Protein AF-D8Q1A0-F1 (afdb_monomer_lite)

Structure (mmCIF, N/CA/C/O backbone):
data_AF-D8Q1A0-F1
#
_entry.id   AF-D8Q1A0-F1
#
loop_
_atom_site.group_PDB
_atom_site.id
_atom_site.type_symbol
_atom_site.label_atom_id
_atom_site.label_alt_id
_atom_site.label_comp_id
_atom_site.label_asym_id
_atom_site.label_entity_id
_atom_site.label_seq_id
_atom_site.pdbx_PDB_ins_code
_atom_site.Cartn_x
_atom_site.Cartn_y
_atom_site.Cartn_z
_atom_site.occupancy
_atom_site.B_iso_or_equiv
_atom_site.auth_seq_id
_atom_site.auth_comp_id
_atom_site.auth_asym_id
_atom_site.auth_atom_id
_atom_site.pdbx_PDB_model_num
ATOM 1 N N . MET A 1 1 ? -20.931 46.548 3.761 1.00 41.69 1 MET A N 1
ATOM 2 C CA . MET A 1 1 ? -22.238 45.862 3.679 1.00 41.69 1 MET A CA 1
ATOM 3 C C . MET A 1 1 ? -22.261 44.877 4.841 1.00 41.69 1 MET A C 1
ATOM 5 O O . MET A 1 1 ? -21.491 43.934 4.800 1.00 41.69 1 MET A O 1
ATOM 9 N N . ALA A 1 2 ? -22.708 45.318 6.025 1.00 38.38 2 ALA A N 1
ATOM 10 C CA . ALA A 1 2 ? -24.102 45.229 6.511 1.00 38.38 2 ALA A CA 1
ATOM 11 C C . ALA A 1 2 ? -24.471 43.752 6.784 1.00 38.38 2 ALA A C 1
ATOM 13 O O . ALA A 1 2 ? -24.335 42.950 5.873 1.00 38.38 2 ALA A O 1
ATOM 14 N N . SER A 1 3 ? -24.884 43.272 7.960 1.00 39.41 3 SER A N 1
ATOM 15 C CA . SER A 1 3 ? -25.372 43.860 9.218 1.00 39.41 3 SER A CA 1
ATOM 16 C C . SER A 1 3 ? -25.233 42.776 10.309 1.00 39.41 3 SER A C 1
ATOM 18 O O . SER A 1 3 ? -25.472 41.607 10.034 1.00 39.41 3 SER A O 1
ATOM 20 N N . THR A 1 4 ? -24.662 43.059 11.482 1.00 42.53 4 THR A N 1
ATOM 21 C CA . THR A 1 4 ? -25.361 43.205 12.781 1.00 42.53 4 THR A CA 1
ATOM 22 C C . THR A 1 4 ? -26.692 42.458 12.938 1.00 42.53 4 THR A C 1
ATOM 24 O O . THR A 1 4 ? -27.674 42.832 12.303 1.00 42.53 4 THR A O 1
ATOM 27 N N . PHE A 1 5 ? -26.762 41.551 13.918 1.00 45.91 5 PHE A N 1
ATOM 28 C CA . PHE A 1 5 ? -27.937 41.425 14.781 1.00 45.91 5 PHE A CA 1
ATOM 29 C C . PHE A 1 5 ? -27.502 41.315 16.244 1.00 45.91 5 PHE A C 1
ATOM 31 O O . PHE A 1 5 ? -26.666 40.501 16.622 1.00 45.91 5 PHE A O 1
ATOM 38 N N . SER A 1 6 ? -28.068 42.229 17.018 1.00 42.81 6 SER A N 1
ATOM 39 C CA . SER A 1 6 ? -27.991 42.426 18.456 1.00 42.81 6 SER A CA 1
ATOM 40 C C . SER A 1 6 ? -29.434 42.378 18.960 1.00 42.81 6 SER A C 1
ATOM 42 O O . SER A 1 6 ? -30.320 42.803 18.215 1.00 42.81 6 SER A O 1
ATOM 44 N N . ALA A 1 7 ? -29.633 41.875 20.180 1.00 39.25 7 ALA A N 1
ATOM 45 C CA . ALA A 1 7 ? -30.788 42.006 21.088 1.00 39.25 7 ALA A CA 1
ATOM 46 C C . ALA A 1 7 ? -31.017 40.654 21.787 1.00 39.25 7 ALA A C 1
ATOM 48 O O . ALA A 1 7 ? -30.921 39.610 21.160 1.00 39.25 7 ALA A O 1
ATOM 49 N N . GLY A 1 8 ? -31.335 40.572 23.071 1.00 36.53 8 GLY A N 1
ATOM 50 C CA . GLY A 1 8 ? -31.689 41.605 24.028 1.00 36.53 8 GLY A CA 1
ATOM 51 C C . GLY A 1 8 ? -32.178 40.913 25.301 1.00 36.53 8 GLY A C 1
ATOM 52 O O . GLY A 1 8 ? -32.778 39.843 25.249 1.00 36.53 8 GLY A O 1
ATOM 53 N N . LEU A 1 9 ? -31.850 41.526 26.433 1.00 47.12 9 LEU A N 1
ATOM 54 C CA . LEU A 1 9 ? -32.297 41.202 27.786 1.00 47.12 9 LEU A CA 1
ATOM 55 C C . LEU A 1 9 ? -33.825 41.214 27.917 1.00 47.12 9 LEU A C 1
ATOM 57 O O . LEU A 1 9 ? -34.451 42.095 27.336 1.00 47.12 9 LEU A O 1
ATOM 61 N N . SER A 1 10 ? -34.373 40.389 28.820 1.00 38.53 10 SER A N 1
ATOM 62 C CA . SER A 1 10 ? -35.399 40.840 29.784 1.00 38.53 10 SER A CA 1
ATOM 63 C C . SER A 1 10 ? -35.846 39.726 30.741 1.00 38.53 10 SER A C 1
ATOM 65 O O . SER A 1 10 ? -36.480 38.761 30.320 1.00 38.53 10 SER A O 1
ATOM 67 N N . SER A 1 11 ? -35.594 39.923 32.037 1.00 47.72 11 SER A N 1
ATOM 68 C CA . SER A 1 11 ? -36.444 39.408 33.122 1.00 47.72 11 SER A CA 1
ATOM 69 C C . SER A 1 11 ? -37.762 40.192 33.180 1.00 47.72 11 SER A C 1
ATOM 71 O O . SER A 1 11 ? -37.786 41.371 32.820 1.00 47.72 11 SER A O 1
ATOM 73 N N . PRO A 1 12 ? -38.838 39.579 33.695 1.00 53.84 12 PRO A N 1
ATOM 74 C CA . PRO A 1 12 ? -39.622 40.206 34.774 1.00 53.84 12 PRO A CA 1
ATOM 75 C C . PRO A 1 12 ? -40.061 39.164 35.838 1.00 53.84 12 PRO A C 1
ATOM 77 O O . PRO A 1 12 ? -40.383 38.031 35.513 1.00 53.84 12 PRO A O 1
ATOM 80 N N . ALA A 1 13 ? -39.848 39.414 37.134 1.00 36.12 13 ALA A N 1
ATOM 81 C CA . ALA A 1 13 ? -40.772 40.046 38.096 1.00 36.12 13 ALA A CA 1
ATOM 82 C C . ALA A 1 13 ? -41.892 39.120 38.647 1.00 36.12 13 ALA A C 1
ATOM 84 O O . ALA A 1 13 ? -42.831 38.771 37.940 1.00 36.12 13 ALA A O 1
ATOM 85 N N . SER A 1 14 ? -41.802 38.790 39.946 1.00 43.78 14 SER A N 1
ATOM 86 C CA . SER A 1 14 ? -42.881 38.268 40.822 1.00 43.78 14 SER A CA 1
ATOM 87 C C . SER A 1 14 ? -44.027 39.289 40.978 1.00 43.78 14 SER A C 1
ATOM 89 O O . SER A 1 14 ? -43.742 40.482 40.815 1.00 43.78 14 SER A O 1
ATOM 91 N N . PRO A 1 15 ? -45.294 38.915 41.308 1.00 52.44 15 PRO A N 1
ATOM 92 C CA . PRO A 1 15 ? -45.770 38.678 42.708 1.00 52.44 15 PRO A CA 1
ATOM 93 C C . PRO A 1 15 ? -47.040 37.744 42.794 1.00 52.44 15 PRO A C 1
ATOM 95 O O . PRO A 1 15 ? -47.330 37.084 41.801 1.00 52.44 15 PRO A O 1
ATOM 98 N N . PRO A 1 16 ? -47.937 37.777 43.821 1.00 53.91 16 PRO A N 1
ATOM 99 C CA . PRO A 1 16 ? -47.880 37.462 45.273 1.00 53.91 16 PRO A CA 1
ATOM 100 C C . PRO A 1 16 ? -48.861 36.290 45.689 1.00 53.91 16 PRO A C 1
ATOM 102 O O . PRO A 1 16 ? -49.451 35.672 44.804 1.00 53.91 16 PRO A O 1
ATOM 105 N N . PRO A 1 17 ? -49.064 35.938 46.993 1.00 62.84 17 PRO A N 1
ATOM 106 C CA . PRO A 1 17 ? -49.787 34.728 47.444 1.00 62.84 17 PRO A CA 1
ATOM 107 C C . PRO A 1 17 ? -51.287 34.963 47.747 1.00 62.84 17 PRO A C 1
ATOM 109 O O . PRO A 1 17 ? -51.710 36.102 47.948 1.00 62.84 17 PRO A O 1
ATOM 112 N N . PRO A 1 18 ? -52.114 33.900 47.794 1.00 47.25 18 PRO A N 1
ATOM 113 C CA . PRO A 1 18 ? -52.812 33.505 49.038 1.00 47.25 18 PRO A CA 1
ATOM 114 C C . PRO A 1 18 ? -52.936 31.959 49.118 1.00 47.25 18 PRO A C 1
ATOM 116 O O . PRO A 1 18 ? -52.647 31.266 48.157 1.00 47.25 18 PRO A O 1
ATOM 119 N N . GLY A 1 19 ? -53.333 31.266 50.177 1.00 32.38 19 GLY A N 1
ATOM 120 C CA . GLY A 1 19 ? -54.065 31.563 51.396 1.00 32.38 19 GLY A CA 1
ATOM 121 C C . GLY A 1 19 ? -54.531 30.207 51.954 1.00 32.38 19 GLY A C 1
ATOM 122 O O . GLY A 1 19 ? -54.695 29.237 51.219 1.00 32.38 19 GLY A O 1
ATOM 123 N N . HIS A 1 20 ? -54.676 30.134 53.270 1.00 40.88 20 HIS A N 1
ATOM 124 C CA . HIS A 1 20 ? -55.097 28.965 54.041 1.00 40.88 20 HIS A CA 1
ATOM 125 C C . HIS A 1 20 ? -56.383 28.291 53.527 1.00 40.88 20 HIS A C 1
ATOM 127 O O . HIS A 1 20 ? -57.298 28.984 53.095 1.00 40.88 20 HIS A O 1
ATOM 133 N N . THR A 1 21 ? -56.512 26.968 53.705 1.00 41.47 21 THR A N 1
ATOM 134 C CA . THR A 1 21 ? -57.700 26.314 54.313 1.00 41.47 21 THR A CA 1
ATOM 135 C C . THR A 1 21 ? -57.495 24.793 54.503 1.00 41.47 21 THR A C 1
ATOM 137 O O . THR A 1 21 ? -56.962 24.137 53.611 1.00 41.47 21 THR A O 1
ATOM 140 N N . PRO A 1 22 ? -57.898 24.217 55.655 1.00 55.41 22 PRO A N 1
ATOM 141 C CA . PRO A 1 22 ? -58.012 22.771 55.907 1.00 55.41 22 PRO A CA 1
ATOM 142 C C . PRO A 1 22 ? -59.492 22.295 55.786 1.00 55.41 22 PRO A C 1
ATOM 144 O O . PRO A 1 22 ? -60.326 23.065 55.315 1.00 55.41 22 PRO A O 1
ATOM 147 N N . PRO A 1 23 ? -59.865 21.151 56.403 1.00 61.56 23 PRO A N 1
ATOM 148 C CA . PRO A 1 23 ? -60.120 19.780 55.903 1.00 61.56 23 PRO A CA 1
ATOM 149 C C . PRO A 1 23 ? -61.623 19.592 55.475 1.00 61.56 23 PRO A C 1
ATOM 151 O O . PRO A 1 23 ? -62.242 20.631 55.259 1.00 61.56 23 PRO A O 1
ATOM 154 N N . PRO A 1 24 ? -62.279 18.400 55.293 1.00 48.84 24 PRO A N 1
ATOM 155 C CA . PRO A 1 24 ? -62.465 17.286 56.261 1.00 48.84 24 PRO A CA 1
ATOM 156 C C . PRO A 1 24 ? -62.420 15.859 55.629 1.00 48.84 24 PRO A C 1
ATOM 158 O O . PRO A 1 24 ? -62.618 15.658 54.439 1.00 48.84 24 PRO A O 1
ATOM 161 N N . THR A 1 25 ? -61.993 14.809 56.334 1.00 38.19 25 THR A N 1
ATOM 162 C CA . THR A 1 25 ? -62.834 13.900 57.149 1.00 38.19 25 THR A CA 1
ATOM 163 C C . THR A 1 25 ? -64.122 13.415 56.466 1.00 38.19 25 THR A C 1
ATOM 165 O O . THR A 1 25 ? -65.131 14.112 56.498 1.00 38.19 25 THR A O 1
ATOM 168 N N . SER A 1 26 ? -64.145 12.167 55.980 1.00 40.97 26 SER A N 1
ATOM 169 C CA . SER A 1 26 ? -64.981 11.097 56.565 1.00 40.97 26 SER A CA 1
ATOM 170 C C . SER A 1 26 ? -65.039 9.815 55.714 1.00 40.97 26 SER A C 1
ATOM 172 O O . SER A 1 26 ? -64.713 9.839 54.530 1.00 40.97 26 SER A O 1
ATOM 174 N N . PRO A 1 27 ? -65.395 8.676 56.339 1.00 51.28 27 PRO A N 1
ATOM 175 C CA . PRO A 1 27 ? -64.970 7.339 55.950 1.00 51.28 27 PRO A CA 1
ATOM 176 C C . PRO A 1 27 ? -66.073 6.561 55.231 1.00 51.28 27 PRO A C 1
ATOM 178 O O . PRO A 1 27 ? -67.253 6.767 55.499 1.00 51.28 27 PRO A O 1
ATOM 181 N N . LEU A 1 28 ? -65.702 5.562 54.430 1.00 41.06 28 LEU A N 1
ATOM 182 C CA . LEU A 1 28 ? -66.617 4.471 54.100 1.00 41.06 28 LEU A CA 1
ATOM 183 C C . LEU A 1 28 ? -65.936 3.114 54.269 1.00 41.06 28 LEU A C 1
ATOM 185 O O . LEU A 1 28 ? -65.130 2.644 53.475 1.00 41.06 28 LEU A O 1
ATOM 189 N N . ARG A 1 29 ? -66.325 2.524 55.393 1.00 36.09 29 ARG A N 1
ATOM 190 C CA . ARG A 1 29 ? -66.245 1.132 55.802 1.00 36.09 29 ARG A CA 1
ATOM 191 C C . ARG A 1 29 ? -66.903 0.244 54.740 1.00 36.09 29 ARG A C 1
ATOM 193 O O . ARG A 1 29 ? -68.110 0.334 54.541 1.00 36.09 29 ARG A O 1
ATOM 200 N N . ALA A 1 30 ?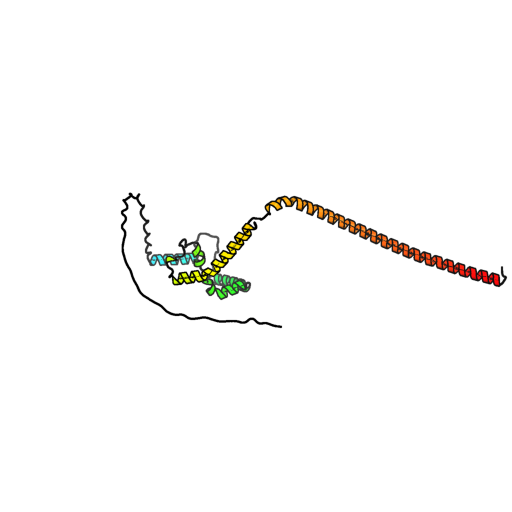 -66.132 -0.652 54.135 1.00 39.00 30 ALA A N 1
ATOM 201 C CA . ALA A 1 30 ? -66.649 -1.824 53.439 1.00 39.00 30 ALA A CA 1
ATOM 202 C C . ALA A 1 30 ? -66.067 -3.074 54.106 1.00 39.00 30 ALA A C 1
ATOM 204 O O . ALA A 1 30 ? -64.858 -3.280 54.174 1.00 39.00 30 ALA A O 1
ATOM 205 N N . THR A 1 31 ? -66.970 -3.859 54.675 1.00 39.78 31 THR A N 1
ATOM 206 C CA . THR A 1 31 ? -66.774 -5.187 55.253 1.00 39.78 31 THR A CA 1
ATOM 207 C C . THR A 1 31 ? -66.119 -6.140 54.257 1.00 39.78 31 THR A C 1
ATOM 209 O O . THR A 1 31 ? -66.727 -6.457 53.237 1.00 39.78 31 THR A O 1
ATOM 212 N N . TYR A 1 32 ? -64.934 -6.652 54.595 1.00 39.97 32 TYR A N 1
ATOM 213 C CA . TYR A 1 32 ? -64.346 -7.830 53.960 1.00 39.97 32 TYR A CA 1
ATOM 214 C C . TYR A 1 32 ? -64.241 -8.973 54.972 1.00 39.97 32 TYR A C 1
ATOM 216 O O . TYR A 1 32 ? -63.770 -8.799 56.096 1.00 39.97 32 TYR A O 1
ATOM 224 N N . GLN A 1 33 ? -64.753 -10.129 54.552 1.00 44.84 33 GLN A N 1
ATOM 225 C CA . GLN A 1 33 ? -64.677 -11.416 55.236 1.00 44.84 33 GLN A CA 1
ATOM 226 C C . GLN A 1 33 ? -63.217 -11.854 55.454 1.00 44.84 33 GLN A C 1
ATOM 228 O O . GLN A 1 33 ? -62.375 -11.609 54.590 1.00 44.84 33 GLN A O 1
ATOM 233 N N . PRO A 1 34 ? -62.912 -12.555 56.559 1.00 42.50 34 PRO A N 1
ATOM 234 C CA . PRO A 1 34 ? -61.573 -13.061 56.823 1.00 42.50 34 PRO A CA 1
ATOM 235 C C . PRO A 1 34 ? -61.305 -14.341 56.015 1.00 42.50 34 PRO A C 1
ATOM 237 O O . PRO A 1 34 ? -61.964 -15.361 56.218 1.00 42.50 34 PRO A O 1
ATOM 240 N N . GLN A 1 35 ? -60.315 -14.299 55.120 1.00 43.19 35 GLN A N 1
ATOM 241 C CA . GLN A 1 35 ? -59.652 -15.500 54.604 1.00 43.19 35 GLN A CA 1
ATOM 242 C C . GLN A 1 35 ? -58.460 -15.873 55.510 1.00 43.19 35 GLN A C 1
ATOM 244 O O . GLN A 1 35 ? -57.723 -14.982 55.935 1.00 43.19 35 GLN A O 1
ATOM 249 N N . PRO A 1 36 ? -58.242 -17.166 55.810 1.00 47.03 36 PRO A N 1
ATOM 250 C CA . PRO A 1 36 ? -57.124 -17.623 56.633 1.00 47.03 36 PRO A CA 1
ATOM 251 C C . PRO A 1 36 ? -55.787 -17.544 55.874 1.00 47.03 36 PRO A C 1
ATOM 253 O O . PRO A 1 36 ? -55.633 -18.123 54.800 1.00 47.03 36 PRO A O 1
ATOM 256 N N . GLN A 1 37 ? -54.816 -16.832 56.455 1.00 47.28 37 GLN A N 1
ATOM 257 C CA . GLN A 1 37 ? -53.43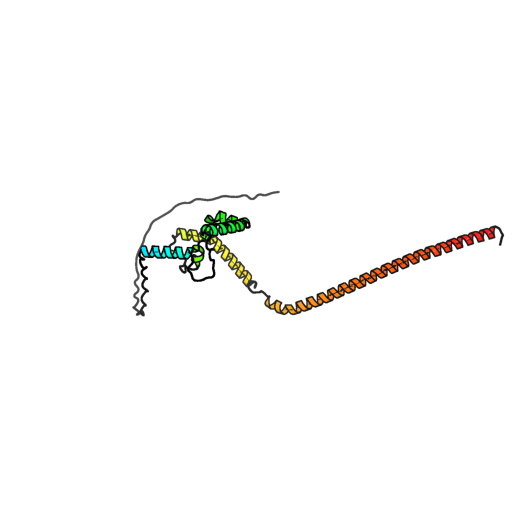4 -16.739 55.973 1.00 47.28 37 GLN A CA 1
ATOM 258 C C . GLN A 1 37 ? -52.632 -18.013 56.318 1.00 47.28 37 GLN A C 1
ATOM 260 O O . GLN A 1 37 ? -52.721 -18.491 57.452 1.00 47.28 37 GLN A O 1
ATOM 265 N N . PRO A 1 38 ? -51.810 -18.549 55.396 1.00 59.16 38 PRO A N 1
ATOM 266 C CA . PRO A 1 38 ? -50.779 -19.532 55.725 1.00 59.16 38 PRO A CA 1
ATOM 267 C C . PRO A 1 38 ? -49.594 -18.882 56.486 1.00 59.16 38 PRO A C 1
ATOM 269 O O . PRO A 1 38 ? -49.337 -17.688 56.319 1.00 59.16 38 PRO A O 1
ATOM 272 N N . PRO A 1 39 ? -48.877 -19.643 57.337 1.00 55.06 39 PRO A N 1
ATOM 273 C CA . PRO A 1 39 ? -47.936 -19.116 58.333 1.00 55.06 39 PRO A CA 1
ATOM 274 C C . PRO A 1 39 ? -46.645 -18.519 57.741 1.00 55.06 39 PRO A C 1
ATOM 276 O O . PRO A 1 39 ? -45.998 -19.126 56.889 1.00 55.06 39 PRO A O 1
ATOM 279 N N . GLN A 1 40 ? -46.247 -17.346 58.253 1.00 54.81 40 GLN A N 1
ATOM 280 C CA . GLN A 1 40 ? -44.950 -16.699 58.003 1.00 54.81 40 GLN A CA 1
ATOM 281 C C . GLN A 1 40 ? -43.802 -17.405 58.762 1.00 54.81 40 GLN A C 1
ATOM 283 O O . GLN A 1 40 ? -43.989 -17.769 59.926 1.00 54.81 40 GLN A O 1
ATOM 288 N N . PRO A 1 41 ? -42.603 -17.554 58.165 1.00 57.50 41 PRO A N 1
ATOM 289 C CA . PRO A 1 41 ? -41.385 -17.932 58.886 1.00 57.50 41 PRO A CA 1
ATOM 290 C C . PRO A 1 41 ? -40.785 -16.740 59.674 1.00 57.50 41 PRO A C 1
ATOM 292 O O . PRO A 1 41 ? -40.951 -15.591 59.259 1.00 57.50 41 PRO A O 1
ATOM 295 N N . PRO A 1 42 ? -40.092 -16.985 60.807 1.00 63.47 42 PRO A N 1
ATOM 296 C CA . PRO A 1 42 ? -39.584 -15.936 61.698 1.00 63.47 42 PRO A CA 1
ATOM 297 C C . PRO A 1 42 ? -38.357 -15.185 61.130 1.00 63.47 42 PRO A C 1
ATOM 299 O O . PRO A 1 42 ? -37.588 -15.765 60.359 1.00 63.47 42 PRO A O 1
ATOM 302 N N . PRO A 1 43 ? -38.136 -13.913 61.525 1.00 58.06 43 PRO A N 1
ATOM 303 C CA . PRO A 1 43 ? -36.989 -13.113 61.090 1.00 58.06 43 PRO A CA 1
ATOM 304 C C . PRO A 1 43 ? -35.674 -13.564 61.762 1.00 58.06 43 PRO A C 1
ATOM 306 O O . PRO A 1 43 ? -35.694 -13.927 62.940 1.00 58.06 43 PRO A O 1
ATOM 309 N N . PRO A 1 44 ? -34.521 -13.516 61.063 1.00 53.34 44 PRO A N 1
ATOM 310 C CA . PRO A 1 44 ? -33.228 -13.877 61.638 1.00 53.34 44 PRO A CA 1
ATOM 311 C C . PRO A 1 44 ? -32.737 -12.830 62.653 1.00 53.34 44 PRO A C 1
ATOM 313 O O . PRO A 1 44 ? -32.747 -11.623 62.397 1.00 53.34 44 PRO A O 1
ATOM 316 N N . GLU A 1 45 ? -32.295 -13.321 63.811 1.00 42.97 45 GLU A N 1
ATOM 317 C CA . GLU A 1 45 ? -31.687 -12.557 64.900 1.00 42.97 45 GLU A CA 1
ATOM 318 C C . GLU A 1 45 ? -30.424 -11.807 64.450 1.00 42.97 45 GLU A C 1
ATOM 320 O O . GLU A 1 45 ? -29.544 -12.340 63.773 1.00 42.97 45 GLU A O 1
ATOM 325 N N . LYS A 1 46 ? -30.322 -10.546 64.882 1.00 48.19 46 LYS A N 1
ATOM 326 C CA . LYS A 1 46 ? -29.139 -9.698 64.723 1.00 48.19 46 LYS A CA 1
ATOM 327 C C . LYS A 1 46 ? -28.006 -10.245 65.595 1.00 48.19 46 LYS A C 1
ATOM 329 O O . LYS A 1 46 ? -28.119 -10.256 66.818 1.00 48.19 46 LYS A O 1
ATOM 334 N N . ALA A 1 47 ? -26.905 -10.657 64.973 1.00 42.53 47 ALA A N 1
ATOM 335 C CA . ALA A 1 47 ? -25.689 -11.052 65.672 1.00 42.53 47 ALA A CA 1
ATOM 336 C C . ALA A 1 47 ? -25.133 -9.880 66.506 1.00 42.53 47 ALA A C 1
ATOM 338 O O . ALA A 1 47 ? -24.856 -8.800 65.984 1.00 42.53 47 ALA A O 1
ATOM 339 N N . HIS A 1 48 ? -24.970 -10.096 67.810 1.00 46.31 48 HIS A N 1
ATOM 340 C CA . HIS A 1 48 ? -24.325 -9.152 68.715 1.00 46.31 48 HIS A CA 1
ATOM 341 C C . HIS A 1 48 ? -22.829 -9.041 68.382 1.00 46.31 48 HIS A C 1
ATOM 343 O O . HIS A 1 48 ? -22.105 -10.035 68.406 1.00 46.31 48 HIS A O 1
ATOM 349 N N . ALA A 1 49 ? -22.357 -7.827 68.089 1.00 51.72 49 ALA A N 1
ATOM 350 C CA . ALA A 1 49 ? -20.935 -7.539 67.932 1.00 51.72 49 ALA A CA 1
ATOM 351 C C . ALA A 1 49 ? -20.209 -7.788 69.266 1.00 51.72 49 ALA A C 1
ATOM 353 O O . ALA A 1 49 ? -20.530 -7.169 70.282 1.00 51.72 49 ALA A O 1
ATOM 354 N N . ALA A 1 50 ? -19.252 -8.717 69.276 1.00 57.19 50 ALA A N 1
ATOM 355 C CA . ALA A 1 50 ? -18.472 -9.046 70.462 1.00 57.19 50 ALA A CA 1
ATOM 356 C C . ALA A 1 50 ? -17.636 -7.835 70.916 1.00 57.19 50 ALA A C 1
ATOM 358 O O . ALA A 1 50 ? -16.861 -7.275 70.140 1.00 57.19 50 ALA A O 1
ATOM 359 N N . VAL A 1 51 ? -17.781 -7.443 72.183 1.00 62.62 51 VAL A N 1
ATOM 360 C CA . VAL A 1 51 ? -16.934 -6.435 72.834 1.00 62.62 51 VAL A CA 1
ATOM 361 C C . VAL A 1 51 ? -15.566 -7.070 73.077 1.00 62.62 51 VAL A C 1
ATOM 363 O O . VAL A 1 51 ? -15.407 -7.900 73.969 1.00 62.62 51 VAL A O 1
ATOM 366 N N . ILE A 1 52 ? -14.590 -6.735 72.236 1.00 67.75 52 ILE A N 1
ATOM 367 C CA . ILE A 1 52 ? -13.211 -7.217 72.361 1.00 67.75 52 ILE A CA 1
ATOM 368 C C . ILE A 1 52 ? -12.530 -6.459 73.509 1.00 67.75 52 ILE A C 1
ATOM 370 O O . ILE A 1 52 ? -12.585 -5.230 73.557 1.00 67.75 52 ILE A O 1
ATOM 374 N N . ASP A 1 53 ? -11.878 -7.190 74.415 1.00 81.25 53 ASP A N 1
ATOM 375 C CA . ASP A 1 53 ? -11.065 -6.635 75.503 1.00 81.25 53 ASP A CA 1
ATOM 376 C C . ASP A 1 53 ? -9.993 -5.670 74.937 1.00 81.25 53 ASP A C 1
ATOM 378 O O . ASP A 1 53 ? -9.269 -6.047 74.004 1.00 81.25 53 ASP A O 1
ATOM 382 N N . PRO A 1 54 ? -9.873 -4.421 75.440 1.00 80.94 54 PRO A N 1
ATOM 383 C CA . PRO A 1 54 ? -8.920 -3.435 74.929 1.00 80.94 54 PRO A CA 1
ATOM 384 C C . PRO A 1 54 ? -7.474 -3.940 74.892 1.00 80.94 54 PRO A C 1
ATOM 386 O O . PRO A 1 54 ? -6.749 -3.597 73.955 1.00 80.94 54 PRO A O 1
ATOM 389 N N . VAL A 1 55 ? -7.060 -4.784 75.842 1.00 81.44 55 VAL A N 1
ATOM 390 C CA . VAL A 1 55 ? -5.697 -5.342 75.868 1.00 81.44 55 VAL A CA 1
ATOM 391 C C . VAL A 1 55 ? -5.485 -6.295 74.689 1.00 81.44 55 VAL A C 1
ATOM 393 O O . VAL A 1 55 ? -4.516 -6.159 73.942 1.00 81.44 55 VAL A O 1
ATOM 396 N N . LEU A 1 56 ? -6.455 -7.173 74.435 1.00 83.75 56 LEU A N 1
ATOM 397 C CA . LEU A 1 56 ? -6.432 -8.108 73.310 1.00 83.75 56 LEU A CA 1
ATOM 398 C C . LEU A 1 56 ? -6.496 -7.380 71.957 1.00 83.75 56 LEU A C 1
ATOM 400 O O . LEU A 1 56 ? -5.852 -7.784 70.990 1.00 83.75 56 LEU A O 1
ATOM 404 N N . SER A 1 57 ? -7.221 -6.259 71.887 1.00 81.31 57 SER A N 1
ATOM 405 C CA . SER A 1 57 ? -7.262 -5.411 70.690 1.00 81.31 57 SER A CA 1
ATOM 406 C C . SER A 1 57 ? -5.900 -4.778 70.366 1.00 81.31 57 SER A C 1
ATOM 408 O O . SER A 1 57 ? -5.533 -4.659 69.194 1.00 81.31 57 SER A O 1
ATOM 410 N N . LEU A 1 58 ? -5.130 -4.401 71.393 1.00 85.31 58 LEU A N 1
ATOM 411 C CA . LEU A 1 58 ? -3.793 -3.834 71.235 1.00 85.31 58 LEU A CA 1
ATOM 412 C C . LEU A 1 58 ? -2.785 -4.903 70.831 1.00 85.31 58 LEU A C 1
ATOM 414 O O . LEU A 1 58 ? -1.999 -4.664 69.921 1.00 85.31 58 LEU A O 1
ATOM 418 N N . GLU A 1 59 ? -2.846 -6.090 71.430 1.00 88.62 59 GLU A N 1
ATOM 419 C CA . GLU A 1 59 ? -2.003 -7.221 71.033 1.00 88.62 59 GLU A CA 1
ATOM 420 C C . GLU A 1 59 ? -2.274 -7.657 69.591 1.00 88.62 59 GLU A C 1
ATOM 422 O O . GLU A 1 59 ? -1.336 -7.868 68.825 1.00 88.62 59 GLU A O 1
ATOM 427 N N . LEU A 1 60 ? -3.544 -7.721 69.177 1.00 83.94 60 LEU A N 1
ATOM 428 C CA . LEU A 1 60 ? -3.912 -8.012 67.791 1.00 83.94 60 LEU A CA 1
ATOM 429 C C . LEU A 1 60 ? -3.381 -6.951 66.829 1.00 83.94 60 LEU A C 1
ATOM 431 O O . LEU A 1 60 ? -2.867 -7.300 65.771 1.00 83.94 60 LEU A O 1
ATOM 435 N N . ARG A 1 61 ? -3.459 -5.666 67.191 1.00 84.12 61 ARG A N 1
ATOM 436 C CA . ARG A 1 61 ? -2.903 -4.577 66.374 1.00 84.12 61 ARG A CA 1
ATOM 437 C C . ARG A 1 61 ? -1.383 -4.607 66.330 1.00 84.12 61 ARG A C 1
ATOM 439 O O . ARG A 1 61 ? -0.829 -4.416 65.257 1.00 84.12 61 ARG A O 1
ATOM 446 N N . LEU A 1 62 ? -0.709 -4.870 67.447 1.00 83.12 62 LEU A N 1
ATOM 447 C CA . LEU A 1 62 ? 0.748 -5.008 67.491 1.00 83.12 62 LEU A CA 1
ATOM 448 C C . LEU A 1 62 ? 1.210 -6.200 66.658 1.00 83.12 62 LEU A C 1
ATOM 450 O O . LEU A 1 62 ? 2.118 -6.055 65.850 1.00 83.12 62 LEU A O 1
ATOM 454 N N . ARG A 1 63 ? 0.528 -7.341 66.768 1.00 82.19 63 ARG A N 1
ATOM 455 C CA . ARG A 1 63 ? 0.786 -8.528 65.949 1.00 82.19 63 ARG A CA 1
ATOM 456 C C . ARG A 1 63 ? 0.462 -8.295 64.473 1.00 82.19 63 ARG A C 1
ATOM 458 O O . ARG A 1 63 ? 1.125 -8.852 63.606 1.00 82.19 63 ARG A O 1
ATOM 465 N N . TRP A 1 64 ? -0.535 -7.466 64.168 1.00 78.94 64 TRP A N 1
ATOM 466 C CA . TRP A 1 64 ? -0.858 -7.061 62.799 1.00 78.94 64 TRP A CA 1
ATOM 467 C C . TRP A 1 64 ? 0.185 -6.096 62.230 1.00 78.94 64 TRP A C 1
ATOM 469 O O . TRP A 1 64 ? 0.610 -6.262 61.093 1.00 78.94 64 TRP A O 1
ATOM 479 N N . LEU A 1 65 ? 0.671 -5.146 63.029 1.00 80.62 65 LEU A N 1
ATOM 480 C CA . LEU A 1 65 ? 1.782 -4.271 62.660 1.00 80.62 65 LEU A CA 1
ATOM 481 C C . LEU A 1 65 ? 3.072 -5.070 62.463 1.00 80.62 65 LEU A C 1
ATOM 483 O O . LEU A 1 65 ? 3.769 -4.845 61.481 1.00 80.62 65 LEU A O 1
ATOM 487 N N . GLU A 1 66 ? 3.351 -6.042 63.331 1.00 81.00 66 GLU A N 1
ATOM 488 C CA . GLU A 1 66 ? 4.452 -6.994 63.173 1.00 81.00 66 GLU A CA 1
ATOM 489 C C . GLU A 1 66 ? 4.293 -7.803 61.877 1.00 81.00 66 GLU A C 1
ATOM 491 O O . GLU A 1 66 ? 5.238 -7.924 61.103 1.00 81.00 66 GLU A O 1
ATOM 496 N N . ALA A 1 67 ? 3.083 -8.283 61.582 1.00 77.31 67 ALA A N 1
ATOM 497 C CA . ALA A 1 67 ? 2.769 -9.001 60.351 1.00 77.31 67 ALA A CA 1
ATOM 498 C C . ALA A 1 67 ? 2.893 -8.135 59.086 1.00 77.31 67 ALA A C 1
ATOM 500 O O . ALA A 1 67 ? 3.258 -8.658 58.035 1.00 77.31 67 ALA A O 1
ATOM 501 N N . ILE A 1 68 ? 2.612 -6.832 59.163 1.00 72.38 68 ILE A N 1
ATOM 502 C CA . ILE A 1 68 ? 2.803 -5.891 58.050 1.00 72.38 68 ILE A CA 1
ATOM 503 C C . ILE A 1 68 ? 4.288 -5.572 57.860 1.00 72.38 68 ILE A C 1
ATOM 505 O O . ILE A 1 68 ? 4.758 -5.519 56.726 1.00 72.38 68 ILE A O 1
ATOM 509 N N . LEU A 1 69 ? 5.030 -5.379 58.953 1.00 64.00 69 LEU A N 1
ATOM 510 C CA . LEU A 1 69 ? 6.449 -5.013 58.920 1.00 64.00 69 LEU A CA 1
ATOM 511 C C . LEU A 1 69 ? 7.369 -6.181 58.553 1.00 64.00 69 LEU A C 1
ATOM 513 O O . LEU A 1 69 ? 8.304 -5.998 57.779 1.00 64.00 69 LEU A O 1
ATOM 517 N N . LEU A 1 70 ? 7.129 -7.369 59.108 1.00 67.81 70 LEU A N 1
ATOM 518 C CA . LEU A 1 70 ? 7.975 -8.557 58.930 1.00 67.81 70 LEU A CA 1
ATOM 519 C C . LEU A 1 70 ? 7.382 -9.576 57.947 1.00 67.81 70 LEU A C 1
ATOM 521 O O . LEU A 1 70 ? 8.073 -10.512 57.544 1.00 67.81 70 LEU A O 1
ATOM 525 N N . GLY A 1 71 ? 6.124 -9.395 57.539 1.00 60.22 71 GLY A N 1
ATOM 526 C CA . GLY A 1 71 ? 5.382 -10.358 56.733 1.00 60.22 71 GLY A CA 1
ATOM 527 C C . GLY A 1 71 ? 4.878 -11.544 57.563 1.00 60.22 71 GLY A C 1
ATOM 528 O O . GLY A 1 71 ? 5.585 -12.109 58.398 1.00 60.22 71 GLY A O 1
ATOM 529 N N . VAL A 1 72 ? 3.649 -11.995 57.303 1.00 55.25 72 VAL A N 1
ATOM 530 C CA . VAL A 1 72 ? 3.180 -13.302 57.791 1.00 55.25 72 VAL A CA 1
ATOM 531 C C . VAL A 1 72 ? 4.031 -14.374 57.103 1.00 55.25 72 VAL A C 1
ATOM 533 O O . VAL A 1 72 ? 3.917 -14.564 55.892 1.00 55.25 72 VAL A O 1
ATOM 536 N N . LYS A 1 73 ? 4.915 -15.054 57.848 1.00 55.31 73 LYS A N 1
ATOM 537 C CA . LYS A 1 73 ? 5.780 -16.141 57.348 1.00 55.31 73 LYS A CA 1
ATOM 538 C C . LYS A 1 73 ? 4.943 -17.284 56.750 1.00 55.31 73 LYS A C 1
ATOM 540 O O . LYS A 1 73 ? 4.656 -18.267 57.422 1.00 55.31 73 LYS A O 1
ATOM 545 N N . GLN A 1 74 ? 4.575 -17.172 55.478 1.00 48.47 74 GLN A N 1
ATOM 546 C CA . GLN A 1 74 ? 4.011 -18.268 54.684 1.00 48.47 74 GLN A CA 1
ATOM 547 C C . GLN A 1 74 ? 4.808 -18.572 53.409 1.00 48.47 74 GLN A C 1
ATOM 549 O O . GLN A 1 74 ? 4.444 -19.487 52.685 1.00 48.47 74 GLN A O 1
ATOM 554 N N . ASN A 1 75 ? 5.928 -17.891 53.137 1.00 36.31 75 ASN A N 1
ATOM 555 C CA . ASN A 1 75 ? 6.789 -18.243 52.003 1.00 36.31 75 ASN A CA 1
ATOM 556 C C . ASN A 1 75 ? 8.277 -17.970 52.288 1.00 36.31 75 ASN A C 1
ATOM 558 O O . ASN A 1 75 ? 8.647 -16.808 52.452 1.00 36.31 75 ASN A O 1
ATOM 562 N N . PRO A 1 76 ? 9.168 -18.981 52.259 1.00 46.72 76 PRO A N 1
ATOM 563 C CA . PRO A 1 76 ? 10.609 -18.801 52.464 1.00 46.72 76 PRO A CA 1
ATOM 564 C C . PRO A 1 76 ? 11.331 -18.331 51.183 1.00 46.72 76 PRO A C 1
ATOM 566 O O . PRO A 1 76 ? 12.430 -18.786 50.884 1.00 46.72 76 PRO A O 1
ATOM 569 N N . ARG A 1 77 ? 10.697 -17.489 50.352 1.00 50.06 77 ARG A N 1
ATOM 570 C CA . ARG A 1 77 ? 11.249 -17.079 49.040 1.00 50.06 77 ARG A CA 1
ATOM 571 C C . ARG A 1 77 ? 11.089 -15.602 48.685 1.00 50.06 77 ARG A C 1
ATOM 573 O O . ARG A 1 77 ? 11.248 -15.239 47.522 1.00 50.06 77 ARG A O 1
ATOM 580 N N . ARG A 1 78 ? 10.821 -14.724 49.651 1.00 53.09 78 ARG A N 1
ATOM 581 C CA . ARG A 1 78 ? 10.898 -13.278 49.412 1.00 53.09 78 ARG A CA 1
ATOM 582 C C . ARG A 1 78 ? 11.701 -12.588 50.504 1.00 53.09 78 ARG A C 1
ATOM 584 O O . ARG A 1 78 ? 11.233 -12.445 51.622 1.00 53.09 78 ARG A O 1
ATOM 591 N N . ASN A 1 79 ? 12.879 -12.145 50.077 1.00 52.91 79 ASN A N 1
ATOM 592 C CA . ASN A 1 79 ? 13.718 -11.112 50.664 1.00 52.91 79 ASN A CA 1
ATOM 593 C C . ASN A 1 79 ? 14.155 -11.374 52.103 1.00 52.91 79 ASN A C 1
ATOM 595 O O . ASN A 1 79 ? 13.684 -10.737 53.041 1.00 52.91 79 ASN A O 1
ATOM 599 N N . ASP A 1 80 ? 15.178 -12.216 52.233 1.00 50.31 80 ASP A N 1
ATOM 600 C CA . ASP A 1 80 ? 16.190 -11.960 53.247 1.00 50.31 80 ASP A CA 1
ATOM 601 C C . ASP A 1 80 ? 16.702 -10.531 53.015 1.00 50.31 80 ASP A C 1
ATOM 603 O O . ASP A 1 80 ? 17.462 -10.270 52.076 1.00 50.31 80 ASP A O 1
ATOM 607 N N . LEU A 1 81 ? 16.257 -9.582 53.844 1.00 56.22 81 LEU A N 1
ATOM 608 C CA . LEU A 1 81 ? 17.063 -8.402 54.128 1.00 56.22 81 LEU A CA 1
ATOM 609 C C . LEU A 1 81 ? 18.445 -8.963 54.459 1.00 56.22 81 LEU A C 1
ATOM 611 O O . LEU A 1 81 ? 18.575 -9.778 55.381 1.00 56.22 81 LEU A O 1
ATOM 615 N N . LYS A 1 82 ? 19.462 -8.631 53.655 1.00 57.59 82 LYS A N 1
ATOM 616 C CA . LYS A 1 82 ? 20.829 -9.073 53.946 1.00 57.59 82 LYS A CA 1
ATOM 617 C C . LYS A 1 82 ? 21.085 -8.717 55.404 1.00 57.59 82 LYS A C 1
ATOM 619 O O . LYS A 1 82 ? 20.744 -7.611 55.810 1.00 57.59 82 LYS A O 1
ATOM 624 N N . HIS A 1 83 ? 21.637 -9.648 56.177 1.00 51.50 83 HIS A N 1
ATOM 625 C CA . HIS A 1 83 ? 21.671 -9.653 57.650 1.00 51.50 83 HIS A CA 1
ATOM 626 C C . HIS A 1 83 ? 22.316 -8.424 58.347 1.00 51.50 83 HIS A C 1
ATOM 628 O O . HIS A 1 83 ? 22.529 -8.464 59.550 1.00 51.50 83 HIS A O 1
ATOM 634 N N . ASN A 1 84 ? 22.613 -7.335 57.629 1.00 54.97 84 ASN A N 1
ATOM 635 C CA . ASN A 1 84 ? 23.132 -6.061 58.126 1.00 54.97 84 ASN A CA 1
ATOM 636 C C . ASN A 1 84 ? 22.527 -4.819 57.417 1.00 54.97 84 ASN A C 1
ATOM 638 O O . ASN A 1 84 ? 23.068 -3.720 57.539 1.00 54.97 84 ASN A O 1
ATOM 642 N N . GLU A 1 85 ? 21.444 -4.956 56.645 1.00 56.75 85 GLU A N 1
ATOM 643 C CA . GLU A 1 85 ? 20.739 -3.819 56.039 1.00 56.75 85 GLU A CA 1
ATOM 644 C C . GLU A 1 85 ? 19.587 -3.390 56.952 1.00 56.75 85 GLU A C 1
ATOM 646 O O . GLU A 1 85 ? 18.628 -4.126 57.179 1.00 56.75 85 GLU A O 1
ATOM 651 N N . THR A 1 86 ? 19.697 -2.188 57.520 1.00 71.50 86 THR A N 1
ATOM 652 C CA . THR A 1 86 ? 18.614 -1.584 58.296 1.00 71.50 86 THR A CA 1
ATOM 653 C C . THR A 1 86 ? 17.438 -1.273 57.369 1.00 71.50 86 THR A C 1
ATOM 655 O O . THR A 1 86 ? 17.634 -0.870 56.223 1.00 71.50 86 THR A O 1
ATOM 658 N N . LEU A 1 87 ? 16.204 -1.419 57.862 1.00 69.81 87 LEU A N 1
ATOM 659 C CA . LEU A 1 87 ? 14.979 -1.095 57.113 1.00 69.81 87 LEU A CA 1
ATOM 660 C C . LEU A 1 87 ? 15.013 0.329 56.538 1.00 69.81 87 LEU A C 1
ATOM 662 O O . LEU A 1 87 ? 14.532 0.571 55.437 1.00 69.81 87 LEU A O 1
ATOM 666 N N . VAL A 1 88 ? 15.672 1.236 57.257 1.00 76.25 88 VAL A N 1
ATOM 667 C CA . VAL A 1 88 ? 15.959 2.606 56.822 1.00 76.25 88 VAL A CA 1
ATOM 668 C C . VAL A 1 88 ? 16.757 2.627 55.516 1.00 76.25 88 VAL A C 1
ATOM 670 O O . VAL A 1 88 ? 16.382 3.326 54.586 1.00 76.25 88 VAL A O 1
ATOM 673 N N . ARG A 1 89 ? 17.805 1.806 55.392 1.00 76.00 89 ARG A N 1
ATOM 674 C CA . ARG A 1 89 ? 18.632 1.742 54.182 1.00 76.00 89 ARG A CA 1
ATOM 675 C C . ARG A 1 89 ? 17.886 1.124 52.998 1.00 76.00 89 ARG A C 1
ATOM 677 O O . ARG A 1 89 ? 18.042 1.584 51.873 1.00 76.00 89 ARG A O 1
ATOM 684 N N . ALA A 1 90 ? 17.049 0.118 53.249 1.00 76.69 90 ALA A N 1
ATOM 685 C CA . ALA A 1 90 ? 16.193 -0.461 52.215 1.00 76.69 90 ALA A CA 1
ATOM 686 C C . ALA A 1 90 ? 15.125 0.538 51.731 1.00 76.69 90 ALA A C 1
ATOM 688 O O . ALA A 1 90 ? 14.870 0.634 50.531 1.00 76.69 90 ALA A O 1
ATOM 689 N N . ALA A 1 91 ? 14.536 1.312 52.648 1.00 80.94 91 ALA A N 1
ATOM 690 C CA . ALA A 1 91 ? 13.601 2.382 52.316 1.00 80.94 91 ALA A CA 1
ATOM 691 C C . ALA A 1 91 ? 14.288 3.503 51.520 1.00 80.94 91 ALA A C 1
ATOM 693 O O . ALA A 1 91 ? 13.745 3.919 50.500 1.00 80.94 91 ALA A O 1
ATOM 694 N N . ASP A 1 92 ? 15.501 3.910 51.909 1.00 84.69 92 ASP A N 1
ATOM 695 C CA . ASP A 1 92 ? 16.304 4.894 51.173 1.00 84.69 92 ASP A CA 1
ATOM 696 C C . ASP A 1 92 ? 16.629 4.419 49.750 1.00 84.69 92 ASP A C 1
ATOM 698 O O . ASP A 1 92 ? 16.536 5.190 48.795 1.00 84.69 92 ASP A O 1
ATOM 702 N N . ASP A 1 93 ? 16.984 3.144 49.574 1.00 84.06 93 ASP A N 1
ATOM 703 C CA . ASP A 1 93 ? 17.271 2.578 48.253 1.00 84.06 93 ASP A CA 1
ATOM 704 C C . ASP A 1 93 ? 16.015 2.510 47.372 1.00 84.06 93 ASP A C 1
ATOM 706 O O . ASP A 1 93 ? 16.076 2.803 46.174 1.00 84.06 93 ASP A O 1
ATOM 710 N N . ILE A 1 94 ? 14.861 2.163 47.949 1.00 85.25 94 ILE A N 1
ATOM 711 C CA . ILE A 1 94 ? 13.571 2.185 47.247 1.00 85.25 94 ILE A CA 1
ATOM 712 C C . ILE A 1 94 ? 13.183 3.621 46.889 1.00 85.25 94 ILE A C 1
ATOM 714 O O . ILE A 1 94 ? 12.772 3.871 45.758 1.00 85.25 94 ILE A O 1
ATOM 718 N N . GLN A 1 95 ? 13.368 4.569 47.805 1.00 86.56 95 GLN A N 1
ATOM 719 C CA . GLN A 1 95 ? 13.086 5.982 47.579 1.00 86.56 95 GLN A CA 1
ATOM 720 C C . GLN A 1 95 ? 13.969 6.554 46.467 1.00 86.56 95 GLN A C 1
ATOM 722 O O . GLN A 1 95 ? 13.465 7.236 45.580 1.00 86.56 95 GLN A O 1
ATOM 727 N N . ARG A 1 96 ? 15.269 6.226 46.447 1.00 87.69 96 ARG A N 1
ATOM 728 C CA . ARG A 1 96 ? 16.182 6.623 45.361 1.00 87.69 96 ARG A CA 1
ATOM 729 C C . ARG A 1 96 ? 15.719 6.076 44.016 1.00 87.69 96 ARG A C 1
ATOM 731 O O . ARG A 1 96 ? 15.629 6.834 43.056 1.00 87.69 96 ARG A O 1
ATOM 738 N N . ARG A 1 97 ? 15.379 4.785 43.951 1.00 86.44 97 ARG A N 1
ATOM 739 C CA . ARG A 1 97 ? 14.867 4.150 42.724 1.00 86.44 97 ARG A CA 1
ATOM 740 C C . ARG A 1 97 ? 13.555 4.777 42.263 1.00 86.44 97 ARG A C 1
ATOM 742 O O . ARG A 1 97 ? 13.390 5.021 41.072 1.00 86.44 97 ARG A O 1
ATOM 749 N N . LEU A 1 98 ? 12.643 5.052 43.192 1.00 86.50 98 LEU A N 1
ATOM 750 C CA . LEU A 1 98 ? 11.366 5.692 42.899 1.00 86.50 98 LEU A CA 1
ATOM 751 C C . LEU A 1 98 ? 11.578 7.110 42.367 1.00 86.50 98 LEU A C 1
ATOM 753 O O . LEU A 1 98 ? 11.005 7.448 41.338 1.00 86.50 98 LEU A O 1
ATOM 757 N N . ASN A 1 99 ? 12.451 7.899 42.995 1.00 87.62 99 ASN A N 1
ATOM 758 C CA . ASN A 1 99 ? 12.783 9.245 42.532 1.00 87.62 99 ASN A CA 1
ATOM 759 C C . ASN A 1 99 ? 13.361 9.225 41.112 1.00 87.62 99 ASN A C 1
ATOM 761 O O . ASN A 1 99 ? 12.913 9.999 40.276 1.00 87.62 99 ASN A O 1
ATOM 765 N N . THR A 1 100 ? 14.258 8.286 40.791 1.00 91.81 100 THR A N 1
ATOM 766 C CA . THR A 1 100 ? 14.777 8.127 39.420 1.00 91.81 100 THR A CA 1
ATOM 767 C C . THR A 1 100 ? 13.671 7.805 38.406 1.00 91.81 100 THR A C 1
ATOM 769 O O . THR A 1 100 ? 13.673 8.331 37.296 1.00 91.81 100 THR A O 1
ATOM 772 N N . ILE A 1 101 ? 12.701 6.960 38.770 1.00 88.25 101 ILE A N 1
ATOM 773 C CA . ILE A 1 101 ? 11.568 6.610 37.894 1.00 88.25 101 ILE A CA 1
ATOM 774 C C . ILE A 1 101 ? 10.606 7.795 37.730 1.00 88.25 101 ILE A C 1
ATOM 776 O O . ILE A 1 101 ? 10.102 8.035 36.633 1.00 88.25 101 ILE A O 1
ATOM 780 N N . VAL A 1 102 ? 10.364 8.546 38.805 1.00 88.81 102 VAL A N 1
ATOM 781 C CA . VAL A 1 102 ? 9.499 9.732 38.803 1.00 88.81 102 VAL A CA 1
ATOM 782 C C . VAL A 1 102 ? 10.129 10.868 37.992 1.00 88.81 102 VAL A C 1
ATOM 784 O O . VAL A 1 102 ? 9.424 11.541 37.248 1.00 88.81 102 VAL A O 1
ATOM 787 N N . GLU A 1 103 ? 11.449 11.050 38.057 1.00 87.56 103 GLU A N 1
ATOM 788 C CA . GLU A 1 103 ? 12.174 12.024 37.229 1.00 87.56 103 GLU A CA 1
ATOM 789 C C . GLU A 1 103 ? 12.124 11.679 35.733 1.00 87.56 103 GLU A C 1
ATOM 791 O O . GLU A 1 103 ? 12.072 12.581 34.901 1.00 87.56 103 GLU A O 1
ATOM 796 N N . GLY A 1 104 ? 12.079 10.390 35.381 1.00 88.06 104 GLY A N 1
ATOM 797 C CA . GLY A 1 104 ? 11.938 9.931 33.995 1.00 88.06 104 GLY A CA 1
ATOM 798 C C . GLY A 1 104 ? 10.519 10.032 33.421 1.00 88.06 104 GLY A C 1
ATOM 799 O O . GLY A 1 104 ? 10.341 9.836 32.219 1.00 88.06 104 GLY A O 1
ATOM 800 N N . ASN A 1 105 ? 9.501 10.315 34.244 1.00 87.69 105 ASN A N 1
ATOM 801 C CA . ASN A 1 105 ? 8.103 10.341 33.820 1.00 87.69 105 ASN A CA 1
ATOM 802 C C . ASN A 1 105 ? 7.366 11.575 34.364 1.00 87.69 105 ASN A C 1
ATOM 804 O O . ASN A 1 105 ? 6.909 11.614 35.507 1.00 87.69 105 ASN A O 1
ATOM 808 N N . GLU A 1 106 ? 7.165 12.561 33.489 1.00 84.75 106 GLU A N 1
ATOM 809 C CA . GLU A 1 106 ? 6.446 13.805 33.797 1.00 84.75 106 GLU A CA 1
ATOM 810 C C . GLU A 1 106 ? 5.001 13.578 34.285 1.00 84.75 106 GLU A C 1
ATOM 812 O O . GLU A 1 106 ? 4.477 14.375 35.062 1.00 84.75 106 GLU A O 1
ATOM 817 N N . GLY A 1 107 ? 4.349 12.482 33.877 1.00 84.19 107 GLY A N 1
ATOM 818 C CA . GLY A 1 107 ? 3.014 12.113 34.357 1.00 84.19 107 GLY A CA 1
ATOM 819 C C . GLY A 1 107 ? 3.020 11.677 35.822 1.00 84.19 107 GLY A C 1
ATOM 820 O O . GLY A 1 107 ? 2.209 12.158 36.613 1.00 84.19 107 GLY A O 1
ATOM 821 N N . LEU A 1 108 ? 3.980 10.831 36.210 1.00 85.00 108 LEU A N 1
ATOM 822 C CA . LEU A 1 108 ? 4.158 10.416 37.607 1.00 85.00 108 LEU A CA 1
ATOM 823 C C . LEU A 1 108 ? 4.576 11.588 38.491 1.00 85.00 108 LEU A C 1
ATOM 825 O O . LEU A 1 108 ? 4.094 11.710 39.610 1.00 85.00 108 LEU A O 1
ATOM 829 N N . LYS A 1 109 ? 5.417 12.488 37.981 1.00 87.25 109 LYS A N 1
ATOM 830 C CA . LYS A 1 109 ? 5.821 13.701 38.697 1.00 87.25 109 LYS A CA 1
ATOM 831 C C . LYS A 1 109 ? 4.630 14.607 39.017 1.00 87.25 109 LYS A C 1
ATOM 833 O O . LYS A 1 109 ? 4.486 15.029 40.161 1.00 87.25 109 LYS A O 1
ATOM 838 N N . LYS A 1 110 ? 3.744 14.849 38.045 1.00 86.00 110 LYS A N 1
ATOM 839 C CA . LYS A 1 110 ? 2.495 15.607 38.255 1.00 86.00 110 LYS A CA 1
ATOM 840 C C . LYS A 1 110 ? 1.552 14.905 39.232 1.00 86.00 110 LYS A C 1
ATOM 842 O O . LYS A 1 110 ? 0.954 15.556 40.081 1.00 86.00 110 LYS A O 1
ATOM 847 N N . PHE A 1 111 ? 1.453 13.580 39.144 1.00 84.69 111 PHE A N 1
ATOM 848 C CA . PHE A 1 111 ? 0.647 12.783 40.064 1.00 84.69 111 PHE A CA 1
ATOM 849 C C . PHE A 1 111 ? 1.174 12.830 41.505 1.00 84.69 111 PHE A C 1
ATOM 851 O O . PHE A 1 111 ? 0.388 13.026 42.420 1.00 84.69 111 PHE A O 1
ATOM 858 N N . VAL A 1 112 ? 2.490 12.711 41.715 1.00 86.94 112 VAL A N 1
ATOM 859 C CA . VAL A 1 112 ? 3.115 12.806 43.046 1.00 86.94 112 VAL A CA 1
ATOM 860 C C . VAL A 1 112 ? 2.955 14.213 43.632 1.00 86.94 112 VAL A C 1
ATOM 862 O O . VAL A 1 112 ? 2.680 14.349 44.818 1.00 86.94 112 VAL A O 1
ATOM 865 N N . GLN A 1 113 ? 3.068 15.260 42.809 1.00 87.19 113 GLN A N 1
ATOM 866 C CA . GLN A 1 113 ? 2.831 16.647 43.237 1.00 87.19 113 GLN A CA 1
ATOM 867 C C . GLN A 1 113 ? 1.382 16.893 43.673 1.00 87.19 113 GLN A C 1
ATOM 869 O O . GLN A 1 113 ? 1.147 17.627 44.629 1.00 87.19 113 GLN A O 1
ATOM 874 N N . ASN A 1 114 ? 0.427 16.245 43.006 1.00 88.81 114 ASN A N 1
ATOM 875 C CA . ASN A 1 114 ? -0.998 16.342 43.315 1.00 88.81 114 ASN A CA 1
ATOM 876 C C . ASN A 1 114 ? -1.507 15.114 44.082 1.00 88.81 114 ASN A C 1
ATOM 878 O O . ASN A 1 114 ? -2.701 14.815 44.041 1.00 88.81 114 ASN A O 1
ATOM 882 N N . TYR A 1 115 ? -0.625 14.384 44.773 1.00 84.56 115 TYR A N 1
ATOM 883 C CA . TYR A 1 115 ? -0.995 13.116 45.398 1.00 84.56 115 TYR A CA 1
ATOM 884 C C . TYR A 1 115 ? -2.122 13.309 46.408 1.00 84.56 115 TYR A C 1
ATOM 886 O O . TYR A 1 115 ? -3.121 12.606 46.336 1.00 84.56 115 TYR A O 1
ATOM 894 N N . ASP A 1 116 ? -2.024 14.319 47.272 1.00 82.88 116 ASP A N 1
ATOM 895 C CA . ASP A 1 116 ? -3.054 14.612 48.276 1.00 82.88 116 ASP A CA 1
ATOM 896 C C . 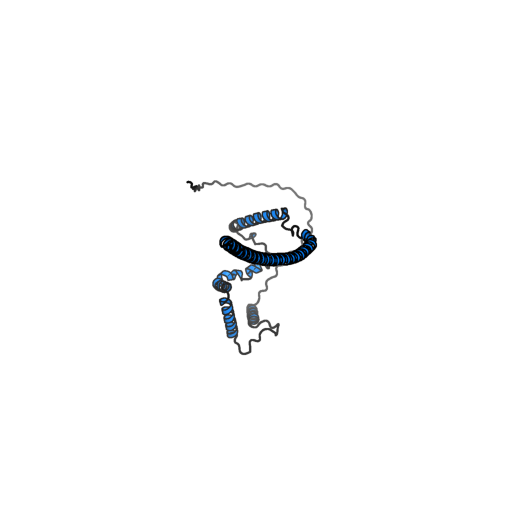ASP A 1 116 ? -4.397 14.993 47.639 1.00 82.88 116 ASP A C 1
ATOM 898 O O . ASP A 1 116 ? -5.458 14.646 48.155 1.00 82.88 116 ASP A O 1
ATOM 902 N N . GLN A 1 117 ? -4.362 15.643 46.470 1.00 84.38 117 GLN A N 1
ATOM 903 C CA . GLN A 1 117 ? -5.568 15.987 45.716 1.00 84.38 117 GLN A CA 1
ATOM 904 C C . GLN A 1 117 ? -6.228 14.740 45.130 1.00 84.38 117 GLN A C 1
ATOM 906 O O . GLN A 1 117 ? -7.449 14.667 45.098 1.00 84.38 117 GLN A O 1
ATOM 911 N N . HIS A 1 118 ? -5.446 13.747 44.701 1.00 77.50 118 HIS A N 1
ATOM 912 C CA . HIS A 1 118 ? -5.943 12.507 44.099 1.00 77.50 118 HIS A CA 1
ATOM 913 C C . HIS A 1 118 ? -5.976 11.316 45.071 1.00 77.50 118 HIS A C 1
ATOM 915 O O . HIS A 1 118 ? -6.381 10.222 44.685 1.00 77.50 118 HIS A O 1
ATOM 921 N N . ALA A 1 119 ? -5.612 11.506 46.341 1.00 78.56 11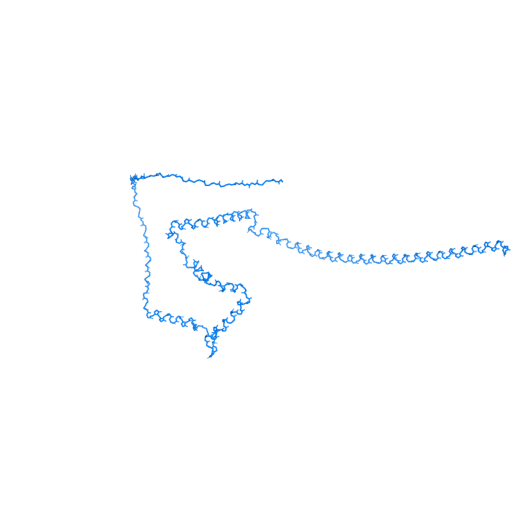9 ALA A N 1
ATOM 922 C CA . ALA A 1 119 ? -5.530 10.438 47.336 1.00 78.56 119 ALA A CA 1
ATOM 923 C C . ALA A 1 119 ? -6.887 9.756 47.567 1.00 78.56 119 ALA A C 1
ATOM 925 O O . ALA A 1 119 ? -6.958 8.541 47.763 1.00 78.56 119 ALA A O 1
ATOM 926 N N . HIS A 1 120 ? -7.982 10.514 47.467 1.00 72.44 120 HIS A N 1
ATOM 927 C CA . HIS A 1 120 ? -9.342 9.984 47.565 1.00 72.44 120 HIS A CA 1
ATOM 928 C C . HIS A 1 120 ? -9.690 9.011 46.421 1.00 72.44 120 HIS A C 1
ATOM 930 O O . HIS A 1 120 ? -10.441 8.067 46.646 1.00 72.44 120 HIS A O 1
ATOM 936 N N . LEU A 1 121 ? -9.094 9.175 45.232 1.00 71.50 121 LEU A N 1
ATOM 937 C CA . LEU A 1 121 ? -9.268 8.274 44.080 1.00 71.50 121 LEU A CA 1
ATOM 938 C C . LEU A 1 121 ? -8.482 6.965 44.237 1.00 71.50 121 LEU A C 1
ATOM 940 O O . LEU A 1 121 ? -8.823 5.951 43.636 1.00 71.50 121 LEU A O 1
ATOM 944 N N . LEU A 1 122 ? -7.420 6.989 45.046 1.00 72.44 122 LEU A N 1
ATOM 945 C CA . LEU A 1 122 ? -6.584 5.826 45.363 1.00 72.44 122 LEU A CA 1
ATOM 946 C C . LEU A 1 122 ? -7.064 5.092 46.614 1.00 72.44 122 LEU A C 1
ATOM 948 O O . LEU A 1 122 ? -6.630 3.972 46.890 1.00 72.44 122 LEU A O 1
ATOM 952 N N . THR A 1 123 ? -7.943 5.727 47.388 1.00 67.81 123 THR A N 1
ATOM 953 C CA . THR A 1 123 ? -8.546 5.103 48.553 1.00 67.81 123 THR A CA 1
ATOM 954 C C . THR A 1 123 ? -9.550 4.071 48.046 1.00 67.81 123 THR A C 1
ATOM 956 O O . THR A 1 123 ? -10.486 4.427 47.325 1.00 67.81 123 THR A O 1
ATOM 959 N N . PRO A 1 124 ? -9.417 2.789 48.428 1.00 61.19 124 PRO A N 1
ATOM 960 C CA . PRO A 1 124 ? -10.285 1.731 47.932 1.00 61.19 124 PRO A CA 1
ATOM 961 C C . PRO A 1 124 ? -11.754 1.933 48.314 1.00 61.19 124 PRO A C 1
ATOM 963 O O . PRO A 1 124 ? -12.575 1.186 47.825 1.00 61.19 124 PRO A O 1
ATOM 966 N N . ALA A 1 125 ? -12.132 2.938 49.111 1.00 56.97 125 ALA A N 1
ATOM 967 C CA . ALA A 1 125 ? -13.529 3.311 49.330 1.00 56.97 125 ALA A CA 1
ATOM 968 C C . ALA A 1 125 ? -14.287 3.604 48.016 1.00 56.97 125 ALA A C 1
ATOM 970 O O . ALA A 1 125 ? -15.435 3.193 47.883 1.00 56.97 125 ALA A O 1
ATOM 971 N N . PHE A 1 126 ? -13.637 4.216 47.017 1.00 60.72 126 PHE A N 1
ATOM 972 C CA . PHE A 1 126 ? -14.231 4.411 45.688 1.00 60.72 126 PHE A CA 1
ATOM 973 C C . PHE A 1 126 ? -14.395 3.079 44.928 1.00 60.72 126 PHE A C 1
ATOM 975 O O . PHE A 1 126 ? -15.456 2.807 44.374 1.00 60.72 126 PHE A O 1
ATOM 982 N N . ALA A 1 127 ? -13.388 2.198 44.970 1.00 54.34 127 ALA A N 1
ATOM 983 C CA . ALA A 1 127 ? -13.425 0.882 44.315 1.00 54.34 127 ALA A CA 1
ATOM 984 C C . ALA A 1 127 ? -14.295 -0.164 45.051 1.00 54.34 127 ALA A C 1
ATOM 986 O O . ALA A 1 127 ? -14.811 -1.093 44.437 1.00 54.34 127 ALA A O 1
ATOM 987 N N . LEU A 1 128 ? -14.470 -0.017 46.366 1.00 52.72 128 LEU A N 1
ATOM 988 C CA . LEU A 1 128 ? -15.284 -0.873 47.230 1.00 52.72 128 LEU A CA 1
ATOM 989 C C . LEU A 1 128 ? -16.744 -0.419 47.276 1.00 52.72 128 LEU A C 1
ATOM 991 O O . LEU A 1 128 ? -17.591 -1.228 47.639 1.00 52.72 128 LEU A O 1
ATOM 995 N N . SER A 1 129 ? -17.060 0.809 46.847 1.00 55.19 129 SER A N 1
ATOM 996 C CA . SER A 1 129 ? -18.447 1.265 46.665 1.00 55.19 129 SER A CA 1
ATOM 997 C C . SER A 1 129 ? -19.224 0.371 45.684 1.00 55.19 129 SER A C 1
ATOM 999 O O . SER A 1 129 ? -20.424 0.194 45.832 1.00 55.19 129 SER A O 1
ATOM 1001 N N . GLY A 1 130 ? -18.537 -0.274 44.731 1.00 52.16 130 GLY A N 1
ATOM 1002 C CA . GLY A 1 130 ? -19.147 -1.247 43.815 1.00 52.16 130 GLY A CA 1
ATOM 1003 C C . GLY A 1 130 ? -19.117 -2.711 44.279 1.00 52.16 130 GLY A C 1
ATOM 1004 O O . GLY A 1 130 ? -19.756 -3.542 43.645 1.00 52.16 130 GLY A O 1
ATOM 1005 N N . VAL A 1 131 ? -18.369 -3.058 45.339 1.00 51.16 131 VAL A N 1
ATOM 1006 C CA . VAL A 1 131 ? -18.153 -4.465 45.765 1.00 51.16 131 VAL A CA 1
ATOM 1007 C C . VAL A 1 131 ? -18.693 -4.754 47.174 1.00 51.16 131 VAL A C 1
ATOM 1009 O O . VAL A 1 131 ? -19.001 -5.901 47.482 1.00 51.16 131 VAL A O 1
ATOM 1012 N N . LEU A 1 132 ? -18.837 -3.738 48.032 1.00 47.00 132 LEU A N 1
ATOM 1013 C CA . LEU A 1 132 ? -19.381 -3.867 49.393 1.00 47.00 132 LEU A CA 1
ATOM 1014 C C . LEU A 1 132 ? -20.711 -3.131 49.610 1.00 47.00 132 LEU A C 1
ATOM 1016 O O . LEU A 1 132 ? -21.315 -3.308 50.666 1.00 47.00 132 LEU A O 1
ATOM 1020 N N . SER A 1 133 ? -21.206 -2.382 48.622 1.00 46.16 133 SER A N 1
ATOM 1021 C CA . SER A 1 133 ? -22.554 -1.811 48.657 1.00 46.16 133 SER A CA 1
ATOM 1022 C C . SER A 1 133 ? -23.436 -2.475 47.601 1.00 46.16 133 SER A C 1
ATOM 1024 O O . SER A 1 133 ? -23.684 -1.926 46.538 1.00 46.16 133 SER A O 1
ATOM 1026 N N . ASP A 1 134 ? -23.979 -3.643 47.951 1.00 43.72 134 ASP A N 1
ATOM 1027 C CA . ASP A 1 134 ? -25.276 -4.122 47.431 1.00 43.72 134 ASP A CA 1
ATOM 1028 C C . ASP A 1 134 ? -26.444 -3.334 48.072 1.00 43.72 134 ASP A C 1
ATOM 1030 O O . ASP A 1 134 ? -27.620 -3.677 47.967 1.00 43.72 134 ASP A O 1
ATOM 1034 N N . GLN A 1 135 ? -26.115 -2.265 48.804 1.00 46.75 135 GLN A N 1
ATOM 1035 C CA . GLN A 1 135 ? -27.082 -1.302 49.273 1.00 46.75 135 GLN A CA 1
ATOM 1036 C C . GLN A 1 135 ? -27.367 -0.359 48.096 1.00 46.75 135 GLN A C 1
ATOM 1038 O O . GLN A 1 135 ? -26.438 0.328 47.653 1.00 46.75 135 GLN A O 1
ATOM 1043 N N . PRO A 1 136 ? -28.611 -0.311 47.573 1.00 55.59 136 PRO A N 1
ATOM 1044 C CA . PRO A 1 136 ? -28.991 0.727 46.624 1.00 55.59 136 PRO A CA 1
ATOM 1045 C C . PRO A 1 136 ? -28.588 2.078 47.224 1.00 55.59 136 PRO A C 1
ATOM 1047 O O . PRO A 1 136 ? -28.601 2.198 48.459 1.00 55.59 136 PRO A O 1
ATOM 1050 N N . PRO A 1 137 ? -28.209 3.082 46.406 1.00 58.06 137 PRO A N 1
ATOM 1051 C CA . PRO A 1 137 ? -27.876 4.398 46.933 1.00 58.06 137 PRO A CA 1
ATOM 1052 C C . PRO A 1 137 ? -29.003 4.766 47.885 1.00 58.06 137 PRO A C 1
ATOM 1054 O O . PRO A 1 137 ? -30.172 4.605 47.531 1.00 58.06 137 PRO A O 1
ATOM 1057 N N . ALA A 1 138 ? -28.673 5.112 49.127 1.00 58.41 138 ALA A N 1
ATOM 1058 C CA . ALA A 1 138 ? -29.670 5.356 50.155 1.00 58.41 138 ALA A CA 1
ATOM 1059 C C . ALA A 1 138 ? -30.379 6.692 49.862 1.00 58.41 138 ALA A C 1
ATOM 1061 O O . ALA A 1 138 ? -30.265 7.646 50.624 1.00 58.41 138 ALA A O 1
ATOM 1062 N N . TYR A 1 139 ? -31.102 6.768 48.740 1.00 58.38 139 TYR A N 1
ATOM 1063 C CA . TYR A 1 139 ? -31.973 7.861 48.323 1.00 58.38 139 TYR A CA 1
ATOM 1064 C C . TYR A 1 139 ? -33.029 8.146 49.397 1.00 58.38 139 TYR A C 1
ATOM 1066 O O . TYR A 1 139 ? -33.444 9.286 49.553 1.00 58.38 139 TYR A O 1
ATOM 1074 N N . GLU A 1 140 ? -33.395 7.135 50.197 1.00 67.19 140 GLU A N 1
ATOM 1075 C CA . GLU A 1 140 ? -34.270 7.273 51.369 1.00 67.19 140 GLU A CA 1
ATOM 1076 C C . GLU A 1 140 ? -33.679 8.153 52.486 1.00 67.19 140 GLU A C 1
ATOM 1078 O O . GLU A 1 140 ? -34.424 8.641 53.331 1.00 67.19 140 GLU A O 1
ATOM 1083 N N . SER A 1 141 ? -32.356 8.364 52.502 1.00 67.75 141 SER A N 1
ATOM 1084 C CA . SER A 1 141 ? -31.660 9.197 53.496 1.00 67.75 141 SER A CA 1
ATOM 1085 C C . SER A 1 141 ? -31.230 10.571 52.976 1.00 67.75 141 SER A C 1
ATOM 1087 O O . SER A 1 141 ? -30.696 11.363 53.751 1.00 67.75 141 SER A O 1
ATOM 1089 N N . MET A 1 142 ? -31.473 10.874 51.695 1.00 73.12 142 MET A N 1
ATOM 1090 C CA . MET A 1 142 ? -31.206 12.198 51.131 1.00 73.12 142 MET A CA 1
ATOM 1091 C C . MET A 1 142 ? -32.359 13.144 51.458 1.00 73.12 142 MET A C 1
ATOM 1093 O O . MET A 1 142 ? -33.532 12.770 51.391 1.00 73.12 142 MET A O 1
ATOM 1097 N N . SER A 1 143 ? -32.046 14.393 51.790 1.00 82.38 143 SER A N 1
ATOM 1098 C CA . SER A 1 143 ? -33.085 15.416 51.864 1.00 82.38 143 SER A CA 1
ATOM 1099 C C . SER A 1 143 ? -33.644 15.697 50.461 1.00 82.38 143 SER A C 1
ATOM 1101 O O . SER A 1 143 ? -32.932 15.590 49.463 1.00 82.38 143 SER A O 1
ATOM 1103 N N . GLY A 1 144 ? -34.923 16.076 50.356 1.00 84.06 144 GLY A N 1
ATOM 1104 C CA . GLY A 1 144 ? -35.553 16.346 49.053 1.00 84.06 144 GLY A CA 1
ATOM 1105 C C . GLY A 1 144 ? -34.809 17.400 48.221 1.00 84.06 144 GLY A C 1
ATOM 1106 O O . GLY A 1 144 ? -34.736 17.276 47.005 1.00 84.06 144 GLY A O 1
ATOM 1107 N N . ALA A 1 145 ? -34.170 18.371 48.881 1.00 83.38 145 ALA A N 1
ATOM 1108 C CA . ALA A 1 145 ? -33.344 19.386 48.230 1.00 83.38 145 ALA A CA 1
ATOM 1109 C C . ALA A 1 145 ? -32.032 18.822 47.650 1.00 83.38 145 ALA A C 1
ATOM 1111 O O . ALA A 1 145 ? -31.597 19.251 46.585 1.00 83.38 145 ALA A O 1
ATOM 1112 N N . GLU A 1 146 ? -31.405 17.852 48.320 1.00 85.50 146 GLU A N 1
ATOM 1113 C CA . GLU A 1 146 ? -30.205 17.171 47.811 1.00 85.50 146 GLU A CA 1
ATOM 1114 C C . GLU A 1 146 ? -30.547 16.249 46.638 1.00 85.50 146 GLU A C 1
ATOM 1116 O O . GLU A 1 146 ? -29.786 16.165 45.678 1.00 85.50 146 GLU A O 1
ATOM 1121 N N . LEU A 1 147 ? -31.717 15.606 46.678 1.00 85.62 147 LEU A N 1
ATOM 1122 C CA . LEU A 1 147 ? -32.206 14.776 45.580 1.00 85.62 147 LEU A CA 1
ATOM 1123 C C . LEU A 1 147 ? -32.555 15.621 44.346 1.00 85.62 147 LEU A C 1
ATOM 1125 O O . LEU A 1 147 ? -32.208 15.238 43.233 1.00 85.62 147 LEU A O 1
ATOM 1129 N N . GLU A 1 148 ? -33.187 16.782 44.525 1.00 87.50 148 GLU A N 1
ATOM 1130 C CA . GLU A 1 148 ? -33.440 17.733 43.433 1.00 87.50 148 GLU A CA 1
ATOM 1131 C C . GLU A 1 148 ? -32.139 18.287 42.838 1.00 87.50 148 GLU A C 1
ATOM 1133 O O . GLU A 1 148 ? -32.017 18.370 41.616 1.00 87.50 148 GLU A O 1
ATOM 1138 N N . ALA A 1 149 ? -31.146 18.609 43.674 1.00 89.25 149 ALA A N 1
ATOM 1139 C CA . ALA A 1 149 ? -29.831 19.046 43.209 1.00 89.25 149 ALA A CA 1
ATOM 1140 C C . ALA A 1 149 ? -29.109 17.944 42.415 1.00 89.25 149 ALA A C 1
ATOM 1142 O O . ALA A 1 149 ? -28.583 18.215 41.337 1.00 89.25 149 ALA A O 1
ATOM 1143 N N . LEU A 1 150 ? -29.151 16.698 42.898 1.00 89.06 150 LEU A N 1
ATOM 1144 C CA . LEU A 1 150 ? -28.589 15.542 42.201 1.00 89.06 150 LEU A CA 1
ATOM 1145 C C . LEU A 1 150 ? -29.305 15.285 40.869 1.00 89.06 150 LEU A C 1
ATOM 1147 O O . LEU A 1 150 ? -28.657 15.029 39.861 1.00 89.06 150 LEU A O 1
ATOM 1151 N N . LEU A 1 151 ? -30.637 15.374 40.829 1.00 88.25 151 LEU A N 1
ATOM 1152 C CA . LEU A 1 151 ? -31.389 15.225 39.582 1.00 88.25 151 LEU A CA 1
ATOM 1153 C C . LEU A 1 151 ? -31.070 16.342 38.582 1.00 88.25 151 LEU A C 1
ATOM 1155 O O . LEU A 1 151 ? -30.972 16.058 37.392 1.00 88.25 151 LEU A O 1
ATOM 1159 N N . ALA A 1 152 ? -30.867 17.577 39.043 1.00 91.56 152 ALA A N 1
ATOM 1160 C CA . ALA A 1 152 ? -30.454 18.686 38.186 1.00 91.56 152 ALA A CA 1
ATOM 1161 C C . ALA A 1 152 ? -29.021 18.511 37.648 1.00 91.56 152 ALA A C 1
ATOM 1163 O O . ALA A 1 152 ? -28.745 18.873 36.505 1.00 91.56 152 ALA A O 1
ATOM 1164 N N . GLU A 1 153 ? -28.118 17.928 38.441 1.00 92.56 153 GLU A N 1
ATOM 1165 C CA . GLU A 1 153 ? -26.756 17.587 38.011 1.00 92.56 153 GLU A CA 1
ATOM 1166 C C . GLU A 1 153 ? -26.745 16.427 37.003 1.00 92.56 153 GLU A C 1
ATOM 1168 O O . GLU A 1 153 ? -26.013 16.476 36.018 1.00 92.56 153 GLU A O 1
ATOM 1173 N N . MET A 1 154 ? -27.609 15.425 37.197 1.00 94.00 154 MET A N 1
ATOM 1174 C CA . MET A 1 154 ? -27.714 14.248 36.327 1.00 94.00 154 MET A CA 1
ATOM 1175 C C . MET A 1 154 ? -28.565 14.480 35.068 1.00 94.00 154 MET A C 1
ATOM 1177 O O . MET A 1 154 ? -28.443 13.733 34.101 1.00 94.00 154 MET A O 1
ATOM 1181 N N . GLU A 1 155 ? -29.433 15.494 35.035 1.00 94.81 155 GLU A N 1
ATOM 1182 C CA . GLU A 1 155 ? -30.264 15.848 33.874 1.00 94.81 155 GLU A CA 1
ATOM 1183 C C . GLU A 1 155 ? -29.484 15.952 32.542 1.00 94.81 155 GLU A C 1
ATOM 1185 O O . GLU A 1 155 ? -29.931 15.357 31.551 1.00 94.81 155 GLU A O 1
ATOM 1190 N N . PRO A 1 156 ? -28.351 16.681 32.446 1.00 95.25 156 PRO A N 1
ATOM 1191 C CA . PRO A 1 156 ? -27.573 16.746 31.209 1.00 95.25 156 PRO A CA 1
ATOM 1192 C C . PRO A 1 156 ? -27.027 15.380 30.782 1.00 95.25 156 PRO A C 1
ATOM 1194 O O . PRO A 1 156 ? -27.044 15.084 29.584 1.00 95.25 156 PRO A O 1
ATOM 1197 N N . ASP A 1 157 ? -26.616 14.544 31.735 1.00 95.12 157 ASP A N 1
ATOM 1198 C CA . ASP A 1 157 ? -26.073 13.208 31.479 1.00 95.12 157 ASP A CA 1
ATOM 1199 C C . ASP A 1 157 ? -27.164 12.246 31.014 1.00 95.12 157 ASP A C 1
ATOM 1201 O O . ASP A 1 157 ? -26.981 11.534 30.029 1.00 95.12 157 ASP A O 1
ATOM 1205 N N . VAL A 1 158 ? -28.347 12.293 31.632 1.00 94.69 158 VAL A N 1
ATOM 1206 C CA . VAL A 1 158 ? -29.521 11.529 31.186 1.00 94.69 158 VAL A CA 1
ATOM 1207 C C . VAL A 1 158 ? -29.928 11.952 29.773 1.00 94.69 158 VAL A C 1
ATOM 1209 O O . VAL A 1 158 ? -30.205 11.104 28.930 1.00 94.69 158 VAL A O 1
ATOM 1212 N N . ARG A 1 159 ? -29.895 13.253 29.453 1.00 95.94 159 ARG A N 1
ATOM 1213 C CA . ARG A 1 159 ? -30.163 13.746 28.088 1.00 95.94 159 ARG A CA 1
ATOM 1214 C C . ARG A 1 159 ? -29.070 13.396 27.080 1.00 95.94 159 ARG A C 1
ATOM 1216 O O . ARG A 1 159 ? -29.349 13.344 25.881 1.00 95.94 159 ARG A O 1
ATOM 1223 N N . ALA A 1 160 ? -27.821 13.261 27.512 1.00 96.56 160 ALA A N 1
ATOM 1224 C CA . ALA A 1 160 ? -26.740 12.771 26.664 1.00 96.56 160 ALA A CA 1
ATOM 1225 C C . ALA A 1 160 ? -26.939 11.280 26.378 1.00 96.56 160 ALA A C 1
ATOM 1227 O O . ALA A 1 160 ? -27.038 10.909 25.214 1.00 96.56 160 ALA A O 1
ATOM 1228 N N . ALA A 1 161 ? -27.164 10.477 27.417 1.00 95.88 161 ALA A N 1
ATOM 1229 C CA . ALA A 1 161 ? -27.455 9.056 27.294 1.00 95.88 161 ALA A CA 1
ATOM 1230 C C . ALA A 1 161 ? -28.683 8.786 26.410 1.00 95.88 161 ALA A C 1
ATOM 1232 O O . ALA A 1 161 ? -28.632 7.916 25.553 1.00 95.88 161 ALA A O 1
ATOM 1233 N N . ASP A 1 162 ? -29.760 9.569 26.527 1.00 96.00 162 ASP A N 1
ATOM 1234 C CA . ASP A 1 162 ? -30.935 9.453 25.650 1.00 96.00 162 ASP A CA 1
ATOM 1235 C C . ASP A 1 162 ? -30.610 9.732 24.173 1.00 96.00 162 ASP A C 1
ATOM 1237 O O . ASP A 1 162 ? -31.178 9.109 23.272 1.00 96.00 162 ASP A O 1
ATOM 1241 N N . ARG A 1 163 ? -29.714 10.690 23.899 1.00 96.69 163 ARG A N 1
ATOM 1242 C CA . ARG A 1 163 ? -29.252 10.974 22.532 1.00 96.69 163 ARG A CA 1
ATOM 1243 C C . ARG A 1 163 ? -28.406 9.825 22.003 1.00 96.69 163 ARG A C 1
ATOM 1245 O O . ARG A 1 163 ? -28.660 9.378 20.887 1.00 96.69 163 ARG A O 1
ATOM 1252 N N . ASP A 1 164 ? -27.489 9.323 22.819 1.00 95.81 164 ASP A N 1
ATOM 1253 C CA . ASP A 1 164 ? -26.611 8.211 22.468 1.00 95.81 164 ASP A CA 1
ATOM 1254 C C . ASP A 1 164 ? -27.419 6.925 22.250 1.00 95.81 164 ASP A C 1
ATOM 1256 O O . ASP A 1 164 ? -27.205 6.217 21.273 1.00 95.81 164 ASP A O 1
ATOM 1260 N N . MET A 1 165 ? -28.428 6.657 23.081 1.00 95.31 165 MET A N 1
ATOM 1261 C CA . MET A 1 165 ? -29.335 5.518 22.917 1.00 95.31 165 MET A CA 1
ATOM 1262 C C . MET A 1 165 ? -30.138 5.604 21.617 1.00 95.31 165 MET A C 1
ATOM 1264 O O . MET A 1 165 ? -30.263 4.603 20.914 1.00 95.31 165 MET A O 1
ATOM 1268 N N . ARG A 1 166 ? -30.626 6.794 21.240 1.00 95.00 166 ARG A N 1
ATOM 1269 C CA . ARG A 1 166 ? -31.283 7.002 19.934 1.00 95.00 166 ARG A CA 1
ATOM 1270 C C . ARG A 1 166 ? -30.315 6.848 18.768 1.00 95.00 166 ARG A C 1
ATOM 1272 O O . ARG A 1 166 ? -30.711 6.378 17.703 1.00 95.00 166 ARG A O 1
ATOM 1279 N N . GLU A 1 167 ? -29.064 7.263 18.933 1.00 94.12 167 GLU A N 1
ATOM 1280 C CA . GLU A 1 167 ? -28.028 7.054 17.925 1.00 94.12 167 GLU A CA 1
ATOM 1281 C C . GLU A 1 167 ? -27.714 5.564 17.762 1.00 94.12 167 GLU A C 1
ATOM 1283 O O . GLU A 1 167 ? -27.685 5.071 16.635 1.00 94.12 167 GLU A O 1
ATOM 1288 N N . ILE A 1 168 ? -27.570 4.828 18.864 1.00 91.06 168 ILE A N 1
ATOM 1289 C CA . ILE A 1 168 ? -27.360 3.378 18.865 1.00 91.06 168 ILE A CA 1
ATOM 1290 C C . ILE A 1 168 ? -28.539 2.667 18.197 1.00 91.06 168 ILE A C 1
ATOM 1292 O O . ILE A 1 168 ? -28.314 1.859 17.301 1.00 91.06 168 ILE A O 1
ATOM 1296 N N . GLU A 1 169 ? -29.780 3.012 18.543 1.00 92.38 169 GLU A N 1
ATOM 1297 C CA . GLU A 1 169 ? -30.982 2.448 17.913 1.00 92.38 169 GLU A CA 1
ATOM 1298 C C . GLU A 1 169 ? -31.034 2.766 16.408 1.00 92.38 169 GLU A C 1
ATOM 1300 O O . GLU A 1 169 ? -31.367 1.913 15.583 1.00 92.38 169 GLU A O 1
ATOM 1305 N N . MET A 1 170 ? -30.622 3.974 16.007 1.00 91.81 170 MET A N 1
ATOM 1306 C CA . MET A 1 170 ? -30.504 4.341 14.595 1.00 91.81 170 MET A CA 1
ATOM 1307 C C . MET A 1 170 ? -29.423 3.521 13.875 1.00 91.81 170 MET A C 1
ATOM 1309 O O . MET A 1 170 ? -29.611 3.130 12.721 1.00 91.81 170 MET A O 1
ATOM 1313 N N . LEU A 1 171 ? -28.279 3.281 14.515 1.00 87.69 171 LEU A N 1
ATOM 1314 C CA . LEU A 1 171 ? -27.185 2.473 13.973 1.00 87.69 171 LEU A CA 1
ATOM 1315 C C . LEU A 1 171 ? -27.561 0.987 13.908 1.00 87.69 171 LEU A C 1
ATOM 1317 O O . LEU A 1 171 ? -27.211 0.309 12.941 1.00 87.69 171 LEU A O 1
ATOM 1321 N N . GLU A 1 172 ? -28.331 0.499 14.872 1.00 87.06 172 GLU A N 1
ATOM 1322 C CA . GLU A 1 172 ? -28.898 -0.845 14.877 1.00 87.06 172 GLU A CA 1
ATOM 1323 C C . GLU A 1 172 ? -29.936 -1.023 13.767 1.00 87.06 172 GLU A C 1
ATOM 1325 O O . GLU A 1 172 ? -29.837 -1.966 12.983 1.00 87.06 172 GLU A O 1
ATOM 1330 N N . GLY A 1 173 ? -30.849 -0.060 13.595 1.00 85.88 173 GLY A N 1
ATOM 1331 C CA . GLY A 1 173 ? -31.798 -0.035 12.478 1.00 85.88 173 GLY A CA 1
ATOM 1332 C C . GLY A 1 173 ? -31.115 0.045 11.105 1.00 85.88 173 GLY A C 1
ATOM 1333 O O . GLY A 1 173 ? -31.630 -0.477 10.116 1.00 85.88 173 GLY A O 1
ATOM 1334 N N . LYS A 1 174 ? -29.917 0.642 11.036 1.00 82.50 174 LYS A N 1
ATOM 1335 C CA . LYS A 1 174 ? -29.043 0.641 9.847 1.00 82.50 174 LYS A CA 1
ATOM 1336 C C . LYS A 1 174 ? -28.230 -0.655 9.687 1.00 82.50 174 LYS A C 1
ATOM 1338 O O . LYS A 1 174 ? -27.526 -0.796 8.687 1.00 82.50 174 LYS A O 1
ATOM 1343 N N . GLY A 1 175 ? -28.311 -1.591 10.633 1.00 77.25 175 GLY A N 1
ATOM 1344 C CA . GLY A 1 175 ? -27.605 -2.875 10.602 1.00 77.25 175 GLY A CA 1
ATOM 1345 C C . GLY A 1 175 ? -26.100 -2.772 10.871 1.00 77.25 175 GLY A C 1
ATOM 1346 O O . GLY A 1 175 ? -25.338 -3.624 10.413 1.00 77.25 175 GLY A O 1
ATOM 1347 N N . VAL A 1 176 ? -25.660 -1.725 11.578 1.00 75.75 176 VAL A N 1
ATOM 1348 C CA . VAL A 1 176 ? -24.242 -1.441 11.879 1.00 75.75 176 VAL A CA 1
ATOM 1349 C C . VAL A 1 176 ? -23.765 -2.152 13.155 1.00 75.75 176 VAL A C 1
ATOM 1351 O O . VAL A 1 176 ? -22.567 -2.340 13.334 1.00 75.75 176 VAL A O 1
ATOM 1354 N N . THR A 1 177 ? -24.680 -2.586 14.028 1.00 65.38 177 THR A N 1
ATOM 1355 C CA . THR A 1 177 ? -24.372 -3.218 15.329 1.00 65.38 177 THR A CA 1
ATOM 1356 C C . THR A 1 177 ? -24.025 -4.709 15.246 1.00 65.38 177 THR A C 1
ATOM 1358 O O . THR A 1 177 ? -23.491 -5.270 16.201 1.00 65.38 177 THR A O 1
ATOM 1361 N N . GLY A 1 178 ? -24.264 -5.361 14.103 1.00 68.62 178 GLY A N 1
ATOM 1362 C CA . GLY A 1 178 ? -23.652 -6.652 13.777 1.00 68.62 178 GLY A CA 1
ATOM 1363 C C . GLY A 1 178 ? -22.284 -6.466 13.118 1.00 68.62 178 GLY A C 1
ATOM 1364 O O . GLY A 1 178 ? -21.877 -5.351 12.807 1.00 68.62 178 GLY A O 1
ATOM 1365 N N . ALA A 1 179 ? -21.609 -7.556 12.745 1.00 61.38 179 ALA A N 1
ATOM 1366 C CA . ALA A 1 179 ? -20.465 -7.484 11.828 1.00 61.38 179 ALA A CA 1
ATOM 1367 C C . ALA A 1 179 ? -20.864 -6.981 10.409 1.00 61.38 179 ALA A C 1
ATOM 1369 O O . ALA A 1 179 ? -20.164 -7.225 9.434 1.00 61.38 179 ALA A O 1
ATOM 1370 N N . GLY A 1 180 ? -22.012 -6.316 10.243 1.00 72.25 180 GLY A N 1
ATOM 1371 C CA . GLY A 1 180 ? -22.604 -5.953 8.964 1.00 72.25 180 GLY A CA 1
ATOM 1372 C C . GLY A 1 180 ? -22.685 -7.166 8.038 1.00 72.25 180 GLY A C 1
ATOM 1373 O O . GLY A 1 180 ? -23.212 -8.213 8.399 1.00 72.25 180 GLY A O 1
ATOM 1374 N N . LYS A 1 181 ? -22.085 -7.037 6.853 1.00 71.62 181 LYS A N 1
ATOM 1375 C CA . LYS A 1 181 ? -21.948 -8.106 5.849 1.00 71.62 181 LYS A CA 1
ATOM 1376 C C . LYS A 1 181 ? -20.624 -8.880 5.957 1.00 71.62 181 LYS A C 1
ATOM 1378 O O . LYS A 1 181 ? -20.179 -9.473 4.982 1.00 71.62 181 LYS A O 1
ATOM 1383 N N . LEU A 1 182 ? -19.931 -8.849 7.101 1.00 71.88 182 LEU A N 1
ATOM 1384 C CA . LEU A 1 182 ? -18.597 -9.458 7.241 1.00 71.88 182 LEU A CA 1
ATOM 1385 C C . LEU A 1 182 ? -18.599 -10.966 6.986 1.00 71.88 182 LEU A C 1
ATOM 1387 O O . LEU A 1 182 ? -17.672 -11.468 6.355 1.00 71.88 182 LEU A O 1
ATOM 1391 N N . ALA A 1 183 ? -19.664 -11.657 7.397 1.00 76.31 183 ALA A N 1
ATOM 1392 C CA . ALA A 1 183 ? -19.860 -13.068 7.076 1.00 76.31 183 ALA A CA 1
ATOM 1393 C C . ALA A 1 183 ? -19.951 -13.302 5.553 1.00 76.31 183 ALA A C 1
ATOM 1395 O O . ALA A 1 183 ? -19.360 -14.250 5.037 1.00 76.31 183 ALA A O 1
ATOM 1396 N N . ASP A 1 184 ? -20.588 -12.389 4.811 1.00 79.25 184 ASP A N 1
ATOM 1397 C CA . ASP A 1 184 ? -20.694 -12.468 3.347 1.00 79.25 184 ASP A CA 1
ATOM 1398 C C . ASP A 1 184 ? -19.331 -12.258 2.661 1.00 79.25 184 ASP A C 1
ATOM 1400 O O . ASP A 1 184 ? -19.060 -12.824 1.599 1.00 79.25 184 ASP A O 1
ATOM 1404 N N . TYR A 1 185 ? -18.434 -11.474 3.271 1.00 79.81 185 TYR A N 1
ATOM 1405 C CA . TYR A 1 185 ? -17.088 -11.236 2.740 1.00 79.81 185 TYR A CA 1
ATOM 1406 C C . TYR A 1 185 ? -16.129 -12.411 2.962 1.00 79.81 185 TYR A C 1
ATOM 1408 O O . TYR A 1 185 ? -15.137 -12.528 2.238 1.00 79.81 185 TYR A O 1
ATOM 1416 N N . GLU A 1 186 ? -16.417 -13.322 3.896 1.00 86.19 186 GLU A N 1
ATOM 1417 C CA . GLU A 1 186 ? -15.604 -14.529 4.078 1.00 86.19 186 GLU A CA 1
ATOM 1418 C C . GLU A 1 186 ? -15.665 -15.448 2.858 1.00 86.19 186 GLU A C 1
ATOM 1420 O O . GLU A 1 186 ? -14.633 -15.956 2.417 1.00 86.19 186 GLU A O 1
ATOM 1425 N N . ALA A 1 187 ? -16.844 -15.565 2.242 1.00 88.56 187 ALA A N 1
ATOM 1426 C CA . ALA A 1 187 ? -17.029 -16.292 0.989 1.00 88.56 187 ALA A CA 1
ATOM 1427 C C . ALA A 1 187 ? -16.280 -15.643 -0.194 1.00 88.56 187 ALA A C 1
ATOM 1429 O O . ALA A 1 187 ? -15.967 -16.311 -1.181 1.00 88.56 187 ALA A O 1
ATOM 1430 N N . LEU A 1 188 ? -15.952 -14.348 -0.100 1.00 90.81 188 LEU A N 1
ATOM 1431 C CA . LEU A 1 188 ? -15.249 -13.593 -1.141 1.00 90.81 188 LEU A CA 1
ATOM 1432 C C . LEU A 1 188 ? -13.717 -13.703 -1.056 1.00 90.81 188 LEU A C 1
ATOM 1434 O O . LEU A 1 188 ? -13.036 -13.459 -2.056 1.00 90.81 188 LEU A O 1
ATOM 1438 N N . LYS A 1 189 ? -13.167 -14.116 0.095 1.00 91.56 189 LYS A N 1
ATOM 1439 C CA . LYS A 1 189 ? -11.721 -14.323 0.309 1.00 91.56 189 LYS A CA 1
ATOM 1440 C C . LYS A 1 189 ? -11.040 -15.161 -0.791 1.00 91.56 189 LYS A C 1
ATOM 1442 O O . LYS A 1 189 ? -10.028 -14.690 -1.314 1.00 91.56 189 LYS A O 1
ATOM 1447 N N . PRO A 1 190 ? -11.548 -16.342 -1.209 1.00 95.75 190 PRO A N 1
ATOM 1448 C CA . PRO A 1 190 ? -10.881 -17.140 -2.243 1.00 95.75 190 PRO A CA 1
ATOM 1449 C C . PRO A 1 190 ? -10.855 -16.438 -3.606 1.00 95.75 190 PRO A C 1
ATOM 1451 O O . PRO A 1 190 ? -9.852 -16.501 -4.316 1.00 95.75 190 PRO A O 1
ATOM 1454 N N . ARG A 1 191 ? -11.921 -15.710 -3.960 1.00 95.06 191 ARG A N 1
ATOM 1455 C CA . ARG A 1 191 ? -11.977 -14.936 -5.207 1.00 95.06 191 ARG A CA 1
ATOM 1456 C C . ARG A 1 191 ? -10.969 -13.790 -5.195 1.00 95.06 191 ARG A C 1
ATOM 1458 O O . ARG A 1 191 ? -10.314 -13.550 -6.204 1.00 95.06 191 ARG A O 1
ATOM 1465 N N . LEU A 1 192 ? -10.828 -13.108 -4.060 1.00 95.44 192 LEU A N 1
ATOM 1466 C CA . LEU A 1 192 ? -9.850 -12.037 -3.893 1.00 95.44 192 LEU A CA 1
ATOM 1467 C C . LEU A 1 192 ? -8.417 -12.571 -3.986 1.00 95.44 192 LEU A C 1
ATOM 1469 O O . LEU A 1 192 ? -7.596 -11.985 -4.680 1.00 95.44 192 LEU A O 1
ATOM 1473 N N . GLN A 1 193 ? -8.125 -13.712 -3.360 1.00 96.44 193 GLN A N 1
ATOM 1474 C CA . GLN A 1 193 ? -6.811 -14.352 -3.465 1.00 96.44 193 GLN A CA 1
ATOM 1475 C C . GLN A 1 193 ? -6.486 -14.782 -4.899 1.00 96.44 193 GLN A C 1
ATOM 1477 O O . GLN A 1 193 ? -5.358 -14.597 -5.349 1.00 96.44 193 GLN A O 1
ATOM 1482 N N . ALA A 1 194 ? -7.462 -15.330 -5.627 1.00 97.00 194 ALA A N 1
ATOM 1483 C CA . ALA A 1 194 ? -7.288 -15.666 -7.037 1.00 97.00 194 ALA A CA 1
ATOM 1484 C C . ALA A 1 194 ? -7.011 -14.415 -7.887 1.00 97.00 194 ALA A C 1
ATOM 1486 O O . ALA A 1 194 ? -6.127 -14.438 -8.739 1.00 97.00 194 ALA A O 1
ATOM 1487 N N . LEU A 1 195 ? -7.721 -13.314 -7.620 1.00 97.75 195 LEU A N 1
ATOM 1488 C CA . LEU A 1 195 ? -7.535 -12.049 -8.329 1.00 97.75 195 LEU A CA 1
ATOM 1489 C C . LEU A 1 195 ? -6.171 -11.418 -8.035 1.00 97.75 195 LEU A C 1
ATOM 1491 O O . LEU A 1 195 ? -5.516 -10.956 -8.961 1.00 97.75 195 LEU A O 1
ATOM 1495 N N . LEU A 1 196 ? -5.720 -11.435 -6.778 1.00 97.81 196 LEU A N 1
ATOM 1496 C CA . LEU A 1 196 ? -4.390 -10.943 -6.409 1.00 97.81 196 LEU A CA 1
ATOM 1497 C C . LEU A 1 196 ? -3.286 -11.718 -7.129 1.00 97.81 196 LEU A C 1
ATOM 1499 O O . LEU A 1 196 ? -2.407 -11.103 -7.722 1.00 97.81 196 LEU A O 1
ATOM 1503 N N . LYS A 1 197 ? -3.373 -13.053 -7.153 1.00 97.75 197 LYS A N 1
ATOM 1504 C CA . LYS A 1 197 ? -2.409 -13.890 -7.882 1.00 97.75 197 LYS A CA 1
ATOM 1505 C C . LYS A 1 197 ? -2.402 -13.588 -9.379 1.00 97.75 197 LYS A C 1
ATOM 1507 O O . LYS A 1 197 ? -1.338 -13.397 -9.954 1.00 97.75 197 LYS A O 1
ATOM 1512 N N . ALA A 1 198 ? -3.580 -13.492 -9.999 1.00 97.88 198 ALA A N 1
ATOM 1513 C CA . ALA A 1 198 ? -3.686 -13.140 -11.414 1.00 97.88 198 ALA A CA 1
ATOM 1514 C C . ALA A 1 198 ? -3.073 -11.758 -11.701 1.00 97.88 198 ALA A C 1
ATOM 1516 O O . ALA A 1 198 ? -2.319 -11.601 -12.656 1.00 97.88 198 ALA A O 1
ATOM 1517 N N . HIS A 1 199 ? -3.325 -10.775 -10.833 1.00 97.88 199 HIS A N 1
ATOM 1518 C CA . HIS A 1 199 ? -2.755 -9.437 -10.962 1.00 97.88 199 HIS A CA 1
ATOM 1519 C C . HIS A 1 199 ? -1.224 -9.429 -10.829 1.00 97.88 199 HIS A C 1
ATOM 1521 O O . HIS A 1 199 ? -0.548 -8.726 -11.576 1.00 97.88 199 HIS A O 1
ATOM 1527 N N . GLU A 1 200 ? -0.655 -10.204 -9.904 1.00 98.12 200 GLU A N 1
ATOM 1528 C CA . GLU A 1 200 ? 0.800 -10.344 -9.764 1.00 98.12 200 GLU A CA 1
ATOM 1529 C C . GLU A 1 200 ? 1.438 -10.965 -11.016 1.00 98.12 200 GLU A C 1
ATOM 1531 O O . GLU A 1 200 ? 2.460 -10.472 -11.503 1.00 98.12 200 GLU A O 1
ATOM 1536 N N . GLU A 1 201 ? 0.818 -12.007 -11.578 1.00 97.81 201 GLU A N 1
ATOM 1537 C CA . GLU A 1 201 ? 1.265 -12.627 -12.829 1.00 97.81 201 GLU A CA 1
ATOM 1538 C C . GLU A 1 201 ? 1.200 -11.649 -14.007 1.00 97.81 201 GLU A C 1
ATOM 1540 O O . GLU A 1 201 ? 2.145 -11.555 -14.798 1.00 97.81 201 GLU A O 1
ATOM 1545 N N . ASP A 1 202 ? 0.110 -10.892 -14.116 1.00 98.00 202 ASP A N 1
ATOM 1546 C CA . ASP A 1 202 ? -0.076 -9.910 -15.179 1.00 98.00 202 ASP A CA 1
ATOM 1547 C C . ASP A 1 202 ? 0.894 -8.730 -15.042 1.00 98.00 202 ASP A C 1
ATOM 1549 O O . ASP A 1 202 ? 1.480 -8.306 -16.039 1.00 98.00 202 ASP A O 1
ATOM 1553 N N . ALA A 1 203 ? 1.164 -8.255 -13.823 1.00 98.06 203 ALA A N 1
ATOM 1554 C CA . ALA A 1 203 ? 2.171 -7.226 -13.566 1.00 98.06 203 ALA A CA 1
ATOM 1555 C C . ALA A 1 203 ? 3.582 -7.698 -13.961 1.00 98.06 203 ALA A C 1
ATOM 1557 O O . ALA A 1 203 ? 4.346 -6.960 -14.595 1.00 98.06 203 ALA A O 1
ATOM 1558 N N . ALA A 1 204 ? 3.925 -8.954 -13.658 1.00 97.81 204 ALA A N 1
ATOM 1559 C CA . ALA A 1 204 ? 5.190 -9.543 -14.082 1.00 97.81 204 ALA A CA 1
ATOM 1560 C C . ALA A 1 204 ? 5.290 -9.611 -15.616 1.00 97.81 204 ALA A C 1
ATOM 1562 O O . ALA A 1 204 ? 6.303 -9.197 -16.192 1.00 97.81 204 ALA A O 1
ATOM 1563 N N . ARG A 1 205 ? 4.226 -10.059 -16.296 1.00 97.94 205 ARG A N 1
ATOM 1564 C CA . ARG A 1 205 ? 4.164 -10.097 -17.767 1.00 97.94 205 ARG A CA 1
ATOM 1565 C C . ARG A 1 205 ? 4.281 -8.705 -18.379 1.00 97.94 205 ARG A C 1
ATOM 1567 O O . ARG A 1 205 ? 5.082 -8.538 -19.300 1.00 97.94 205 ARG A O 1
ATOM 1574 N N . ALA A 1 206 ? 3.564 -7.718 -17.848 1.00 98.38 206 ALA A N 1
ATOM 1575 C CA . ALA A 1 206 ? 3.625 -6.332 -18.303 1.00 98.38 206 ALA A CA 1
ATOM 1576 C C . ALA A 1 206 ? 5.058 -5.790 -18.224 1.00 98.38 206 ALA A C 1
ATOM 1578 O O . ALA A 1 206 ? 5.606 -5.374 -19.243 1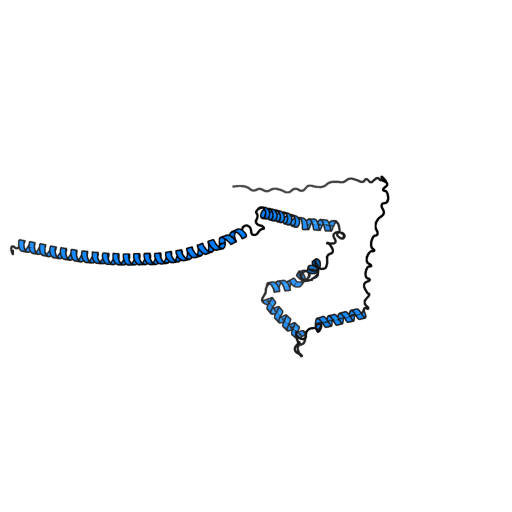.00 98.38 206 ALA A O 1
ATOM 1579 N N . SER A 1 207 ? 5.725 -5.943 -17.075 1.00 97.94 207 SER A N 1
ATOM 1580 C CA . SER A 1 207 ? 7.117 -5.498 -16.912 1.00 97.94 207 SER A CA 1
ATOM 1581 C C . SER A 1 207 ? 8.088 -6.180 -17.891 1.00 97.94 207 SER A C 1
ATOM 1583 O O . SER A 1 207 ? 9.027 -5.561 -18.394 1.00 97.94 207 SER A O 1
ATOM 1585 N N . SER A 1 208 ? 7.864 -7.461 -18.210 1.00 98.12 208 SER A N 1
ATOM 1586 C CA . SER A 1 208 ? 8.688 -8.191 -19.180 1.00 98.12 208 SER A CA 1
ATOM 1587 C C . SER A 1 208 ? 8.487 -7.680 -20.611 1.00 98.12 208 SER A C 1
ATOM 1589 O O . SER A 1 208 ? 9.453 -7.553 -21.368 1.00 98.12 208 SER A O 1
ATOM 1591 N N . LEU A 1 209 ? 7.245 -7.342 -20.970 1.00 98.31 209 LEU A N 1
ATOM 1592 C CA . LEU A 1 209 ? 6.899 -6.782 -22.270 1.00 98.31 209 LEU A CA 1
ATOM 1593 C C . LEU A 1 209 ? 7.441 -5.365 -22.415 1.00 98.31 209 LEU A C 1
ATOM 1595 O O . LEU A 1 209 ? 8.042 -5.067 -23.442 1.00 98.31 209 LEU A O 1
ATOM 1599 N N . GLU A 1 210 ? 7.315 -4.535 -21.384 1.00 98.31 210 GLU A N 1
ATOM 1600 C CA . GLU A 1 210 ? 7.880 -3.185 -21.351 1.00 98.31 210 GLU A CA 1
ATOM 1601 C C . GLU A 1 210 ? 9.389 -3.206 -21.590 1.00 98.31 210 GLU A C 1
ATOM 1603 O O . GLU A 1 210 ? 9.880 -2.500 -22.468 1.00 98.31 210 GLU A O 1
ATOM 1608 N N . ARG A 1 211 ? 10.130 -4.087 -20.904 1.00 98.31 211 ARG A N 1
ATOM 1609 C CA . ARG A 1 211 ? 11.575 -4.252 -21.145 1.00 98.31 211 ARG A CA 1
ATOM 1610 C C . ARG A 1 211 ? 11.877 -4.676 -22.577 1.00 98.31 211 ARG A C 1
ATOM 1612 O O . ARG A 1 211 ? 12.841 -4.197 -23.172 1.00 98.31 211 ARG A O 1
ATOM 1619 N N . ARG A 1 212 ? 11.069 -5.577 -23.144 1.00 98.31 212 ARG A N 1
ATOM 1620 C CA . ARG A 1 212 ? 11.265 -6.043 -24.522 1.00 98.31 212 ARG A CA 1
ATOM 1621 C C . ARG A 1 212 ? 10.990 -4.936 -25.536 1.00 98.31 212 ARG A C 1
ATOM 1623 O O . ARG A 1 212 ? 11.741 -4.812 -26.499 1.00 98.31 212 ARG A O 1
ATOM 1630 N N . VAL A 1 213 ? 9.944 -4.142 -25.319 1.00 98.31 213 VAL A N 1
ATOM 1631 C CA . VAL A 1 213 ? 9.606 -2.986 -26.159 1.00 98.31 213 VAL A CA 1
ATOM 1632 C C . VAL A 1 213 ? 10.691 -1.922 -26.053 1.00 98.31 213 VAL A C 1
ATOM 1634 O O . VAL A 1 213 ? 11.167 -1.465 -27.085 1.00 98.31 213 VAL A O 1
ATOM 1637 N N . ALA A 1 214 ? 11.155 -1.600 -24.844 1.00 98.31 214 ALA A N 1
ATOM 1638 C CA . ALA A 1 214 ? 12.246 -0.652 -24.639 1.00 98.31 214 ALA A CA 1
ATOM 1639 C C . ALA A 1 214 ? 13.516 -1.077 -25.395 1.00 98.31 214 ALA A C 1
ATOM 1641 O O . ALA A 1 214 ? 14.080 -0.281 -26.139 1.00 98.31 214 ALA A O 1
ATOM 1642 N N . ASN A 1 215 ? 13.908 -2.353 -25.300 1.00 98.31 215 ASN A N 1
ATOM 1643 C CA . ASN A 1 215 ? 15.070 -2.876 -26.025 1.00 98.31 215 ASN A CA 1
ATOM 1644 C C . ASN A 1 215 ? 14.871 -2.839 -27.552 1.00 98.31 215 ASN A C 1
ATOM 1646 O O . ASN A 1 215 ? 15.791 -2.522 -28.299 1.00 98.31 215 ASN A O 1
ATOM 1650 N N . LEU A 1 216 ? 13.661 -3.142 -28.036 1.00 98.50 216 LEU A N 1
ATOM 1651 C CA . LEU A 1 216 ? 13.349 -3.042 -29.462 1.00 98.50 216 LEU A CA 1
ATOM 1652 C C . LEU A 1 216 ? 13.450 -1.594 -29.960 1.00 98.50 216 LEU A C 1
ATOM 1654 O O . LEU A 1 216 ? 14.007 -1.363 -31.030 1.00 98.50 216 LEU A O 1
ATOM 1658 N N . MET A 1 217 ? 12.937 -0.634 -29.187 1.00 98.25 217 MET A N 1
ATOM 1659 C CA . MET A 1 217 ? 13.025 0.790 -29.511 1.00 98.25 217 MET A CA 1
ATOM 1660 C C . MET A 1 217 ? 14.472 1.282 -29.500 1.00 98.25 217 MET A C 1
ATOM 1662 O O . MET A 1 217 ? 14.859 2.009 -30.407 1.00 98.25 217 MET A O 1
ATOM 1666 N N . GLU A 1 218 ? 15.280 0.839 -28.538 1.00 98.19 218 GLU A N 1
ATOM 1667 C CA . GLU A 1 218 ? 16.710 1.150 -28.470 1.00 98.19 218 GLU A CA 1
ATOM 1668 C C . GLU A 1 218 ? 17.455 0.635 -29.709 1.00 98.19 218 GLU A C 1
ATOM 1670 O O . GLU A 1 218 ? 18.120 1.409 -30.390 1.00 98.19 218 GLU A O 1
ATOM 1675 N N . ARG A 1 219 ? 17.261 -0.637 -30.084 1.00 98.12 219 ARG A N 1
ATOM 1676 C CA . ARG A 1 219 ? 17.855 -1.207 -31.311 1.00 98.12 219 ARG A CA 1
ATOM 1677 C C . ARG A 1 219 ? 17.397 -0.490 -32.574 1.00 98.12 219 ARG A C 1
ATOM 1679 O O . ARG A 1 219 ? 18.163 -0.335 -33.521 1.00 98.12 219 ARG A O 1
ATOM 1686 N N . HIS A 1 220 ? 16.126 -0.103 -32.623 1.00 98.06 220 HIS A N 1
ATOM 1687 C CA . HIS A 1 220 ? 15.603 0.650 -33.752 1.00 98.06 220 HIS A CA 1
ATOM 1688 C C . HIS A 1 220 ? 16.257 2.031 -33.837 1.00 98.06 220 HIS A C 1
ATOM 1690 O O . HIS A 1 220 ? 16.664 2.424 -34.923 1.00 98.06 220 HIS A O 1
ATOM 1696 N N . ALA A 1 221 ? 16.406 2.736 -32.712 1.00 98.19 221 ALA A N 1
ATOM 1697 C CA . ALA A 1 221 ? 17.099 4.019 -32.666 1.00 98.19 221 ALA A CA 1
ATOM 1698 C C . ALA A 1 221 ? 18.545 3.883 -33.163 1.00 98.19 221 ALA A C 1
ATOM 1700 O O . ALA A 1 221 ? 18.917 4.565 -34.110 1.00 98.19 221 ALA A O 1
ATOM 1701 N N . THR A 1 222 ? 19.305 2.904 -32.657 1.00 97.75 222 THR A N 1
ATOM 1702 C CA . THR A 1 222 ? 20.687 2.675 -33.116 1.00 97.75 222 THR A CA 1
ATOM 1703 C C . THR A 1 222 ? 20.773 2.324 -34.601 1.00 97.75 222 THR A C 1
ATOM 1705 O O . THR A 1 222 ? 21.705 2.738 -35.283 1.00 97.75 222 THR A O 1
ATOM 1708 N N . ASN A 1 223 ? 19.806 1.564 -35.130 1.00 97.94 223 ASN A N 1
ATOM 1709 C CA . ASN A 1 223 ? 19.767 1.239 -36.556 1.00 97.94 223 ASN A CA 1
ATOM 1710 C C . ASN A 1 223 ? 19.451 2.471 -37.411 1.00 97.94 223 ASN A C 1
ATOM 1712 O O . ASN A 1 223 ? 20.020 2.621 -38.488 1.00 97.94 223 ASN A O 1
ATOM 1716 N N . VAL A 1 224 ? 18.543 3.336 -36.952 1.00 98.31 224 VAL A N 1
ATOM 1717 C CA . VAL A 1 224 ? 18.223 4.596 -37.634 1.00 98.31 224 VAL A CA 1
ATOM 1718 C C . VAL A 1 224 ? 19.419 5.543 -37.606 1.00 98.31 224 VAL A C 1
ATOM 1720 O O . VAL A 1 224 ? 19.716 6.142 -38.638 1.00 98.31 224 VAL A O 1
ATOM 1723 N N . ASP A 1 225 ? 20.140 5.630 -36.491 1.00 98.12 225 ASP A N 1
ATOM 1724 C CA . ASP A 1 225 ? 21.360 6.434 -36.388 1.00 98.12 225 ASP A CA 1
ATOM 1725 C C . ASP A 1 225 ? 22.432 5.921 -37.362 1.00 98.12 225 ASP A C 1
ATOM 1727 O O . ASP A 1 225 ? 22.941 6.688 -38.175 1.00 98.12 225 ASP A O 1
ATOM 1731 N N . ALA A 1 226 ? 22.681 4.607 -37.395 1.00 98.00 226 ALA A N 1
ATOM 1732 C CA . ALA A 1 226 ? 23.632 4.001 -38.331 1.00 98.00 226 ALA A CA 1
ATOM 1733 C C . ALA A 1 226 ? 23.233 4.186 -39.809 1.00 98.00 226 ALA A C 1
ATOM 1735 O O . ALA A 1 226 ? 24.088 4.427 -40.663 1.00 98.00 226 ALA A O 1
ATOM 1736 N N . LEU A 1 227 ? 21.937 4.087 -40.135 1.00 97.88 227 LEU A N 1
ATOM 1737 C CA . LEU A 1 227 ? 21.444 4.387 -41.483 1.00 97.88 227 LEU A CA 1
ATOM 1738 C C . LEU A 1 227 ? 21.634 5.865 -41.826 1.00 97.88 227 LEU A C 1
ATOM 1740 O O . LEU A 1 227 ? 22.028 6.176 -42.946 1.00 97.88 227 LEU A O 1
ATOM 1744 N N . SER A 1 228 ? 21.384 6.763 -40.875 1.00 98.12 228 SER A N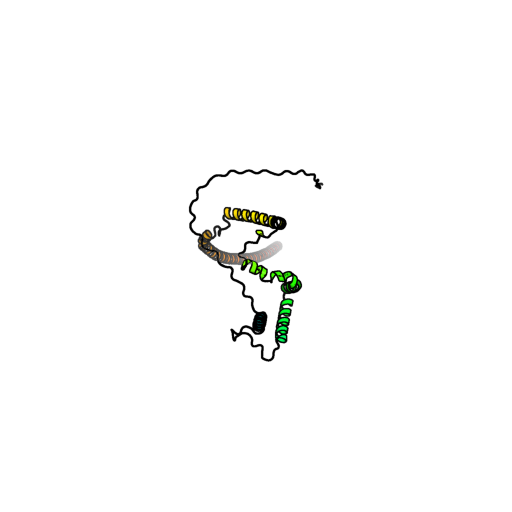 1
ATOM 1745 C CA . SER A 1 228 ? 21.561 8.204 -41.065 1.00 98.12 228 SER A CA 1
ATOM 1746 C C . SER A 1 228 ? 23.030 8.550 -41.312 1.00 98.12 228 SER A C 1
ATOM 1748 O O . SER A 1 228 ? 23.328 9.289 -42.246 1.00 98.12 228 SER A O 1
ATOM 1750 N N . GLU A 1 229 ? 23.957 7.951 -40.560 1.00 97.75 229 GLU A N 1
ATOM 1751 C CA . GLU A 1 229 ? 25.399 8.075 -40.804 1.00 97.75 229 GLU A CA 1
ATOM 1752 C C . GLU A 1 229 ? 25.792 7.552 -42.193 1.00 97.75 229 GLU A C 1
ATOM 1754 O O . GLU A 1 229 ? 26.525 8.220 -42.922 1.00 97.75 229 GLU A O 1
ATOM 1759 N N . LEU A 1 230 ? 25.267 6.390 -42.603 1.00 98.12 230 LEU A N 1
ATOM 1760 C CA . LEU A 1 230 ? 25.534 5.833 -43.932 1.00 98.12 230 LEU A CA 1
ATOM 1761 C C . LEU A 1 230 ? 25.030 6.752 -45.052 1.00 98.12 230 LEU A C 1
ATOM 1763 O O . LEU A 1 230 ? 25.727 6.918 -46.053 1.00 98.12 230 LEU A O 1
ATOM 1767 N N . PHE A 1 231 ? 23.850 7.357 -44.886 1.00 98.25 231 PHE A N 1
ATOM 1768 C CA . PHE A 1 231 ? 23.306 8.310 -45.853 1.00 98.25 231 PHE A CA 1
ATOM 1769 C C . PHE A 1 231 ? 24.179 9.559 -45.983 1.00 98.25 231 PHE A C 1
ATOM 1771 O O . PHE A 1 231 ? 24.416 9.990 -47.107 1.00 98.25 231 PHE A O 1
ATOM 1778 N N . VAL A 1 232 ? 24.711 10.094 -44.880 1.00 98.38 232 VAL A N 1
ATOM 1779 C CA . VAL A 1 232 ? 25.652 11.228 -44.926 1.00 98.38 232 VAL A CA 1
ATOM 1780 C C . VAL A 1 232 ? 26.939 10.838 -45.660 1.00 98.38 232 VAL A C 1
ATOM 1782 O O . VAL A 1 232 ? 27.373 11.553 -46.557 1.00 98.38 232 VAL A O 1
ATOM 1785 N N . ILE A 1 233 ? 27.508 9.664 -45.363 1.00 98.25 233 ILE A N 1
ATOM 1786 C CA . ILE A 1 233 ? 28.713 9.167 -46.053 1.00 98.25 233 ILE A CA 1
ATOM 1787 C C . ILE A 1 233 ? 28.463 9.005 -47.559 1.00 98.25 233 ILE A C 1
ATOM 1789 O O . ILE A 1 233 ? 29.336 9.299 -48.378 1.00 98.25 233 ILE A O 1
ATOM 1793 N N . TRP A 1 234 ? 27.285 8.507 -47.935 1.00 98.44 234 TRP A N 1
ATOM 1794 C CA . TRP A 1 234 ? 26.909 8.352 -49.337 1.00 98.44 234 TRP A CA 1
ATOM 1795 C C . TRP A 1 234 ? 26.731 9.698 -50.038 1.00 98.44 234 TRP A C 1
ATOM 1797 O O . TRP A 1 234 ? 27.211 9.842 -51.160 1.00 98.44 234 TRP A O 1
ATOM 1807 N N . ASP A 1 235 ? 26.101 10.674 -49.387 1.00 98.38 235 ASP A N 1
ATOM 1808 C CA . ASP A 1 235 ? 25.923 12.029 -49.919 1.00 98.38 235 ASP A CA 1
ATOM 1809 C C . ASP A 1 235 ? 27.270 12.737 -50.142 1.00 98.38 235 ASP A C 1
ATOM 1811 O O . ASP A 1 235 ? 27.518 13.294 -51.214 1.00 98.38 235 ASP A O 1
ATOM 1815 N N . ASP A 1 236 ? 28.203 12.605 -49.194 1.00 98.25 236 ASP A N 1
ATOM 1816 C CA . ASP A 1 236 ? 29.572 13.114 -49.327 1.00 98.25 236 ASP A CA 1
ATOM 1817 C C . ASP A 1 236 ? 30.326 12.434 -50.482 1.00 98.25 236 ASP A C 1
ATOM 1819 O O . ASP A 1 236 ? 31.040 13.082 -51.255 1.00 98.25 236 ASP A O 1
ATOM 1823 N N . ALA A 1 237 ? 30.199 11.111 -50.623 1.00 98.12 237 ALA A N 1
ATOM 1824 C CA . ALA A 1 237 ? 30.842 10.366 -51.703 1.00 98.12 237 ALA A CA 1
ATOM 1825 C C . ALA A 1 237 ? 30.281 10.759 -53.080 1.00 98.12 237 ALA A C 1
ATOM 1827 O O . ALA A 1 237 ? 31.057 10.934 -54.028 1.00 98.12 237 ALA A O 1
ATOM 1828 N N . LEU A 1 238 ? 28.960 10.932 -53.179 1.00 98.38 238 LEU A N 1
ATOM 1829 C CA . LEU A 1 238 ? 28.272 11.364 -54.392 1.00 98.38 238 LEU A CA 1
ATOM 1830 C C . LEU A 1 238 ? 28.673 12.798 -54.760 1.00 98.38 238 LEU A C 1
ATOM 1832 O O . LEU A 1 238 ? 29.149 13.023 -55.870 1.00 98.38 238 LEU A O 1
ATOM 1836 N N . SER A 1 239 ? 28.627 13.726 -53.802 1.00 98.12 239 SER A N 1
ATOM 1837 C CA . SER A 1 239 ? 29.061 15.118 -53.978 1.00 98.12 239 SER A CA 1
ATOM 1838 C C . SER A 1 239 ? 30.520 15.217 -54.439 1.00 98.12 239 SER A C 1
ATOM 1840 O O . SER A 1 239 ? 30.859 15.992 -55.337 1.00 98.12 239 SER A O 1
ATOM 1842 N N . ASN A 1 240 ? 31.413 14.390 -53.885 1.00 98.06 240 ASN A N 1
ATOM 1843 C CA . ASN A 1 240 ? 32.810 14.332 -54.320 1.00 98.06 240 ASN A CA 1
ATOM 1844 C C . ASN A 1 240 ? 32.969 13.777 -55.744 1.00 98.06 240 ASN A C 1
ATOM 1846 O O . ASN A 1 240 ? 33.833 14.241 -56.496 1.00 98.06 240 ASN A O 1
ATOM 1850 N N . ALA A 1 241 ? 32.173 12.775 -56.124 1.00 98.31 241 ALA A N 1
ATOM 1851 C CA . ALA A 1 241 ? 32.172 12.233 -57.481 1.00 98.31 241 ALA A CA 1
ATOM 1852 C C . ALA A 1 241 ? 31.631 13.258 -58.496 1.00 98.31 241 ALA A C 1
ATOM 1854 O O . ALA A 1 241 ? 32.238 13.455 -59.552 1.00 98.31 241 ALA A O 1
ATOM 1855 N N . GLU A 1 242 ? 30.557 13.970 -58.152 1.00 98.25 242 GLU A N 1
ATOM 1856 C CA . GLU A 1 242 ? 29.991 15.075 -58.937 1.00 98.25 242 GLU A CA 1
ATOM 1857 C C . GLU A 1 242 ? 30.981 16.236 -59.095 1.00 98.25 242 GLU A C 1
ATOM 1859 O O . GLU A 1 242 ? 31.149 16.789 -60.184 1.00 98.25 242 GLU A O 1
ATOM 1864 N N . HIS A 1 243 ? 31.718 16.576 -58.036 1.00 97.81 243 HIS A N 1
ATOM 1865 C CA . HIS A 1 243 ? 32.747 17.608 -58.112 1.00 97.81 243 HIS A CA 1
ATOM 1866 C C . HIS A 1 243 ? 33.893 17.209 -59.052 1.00 97.81 243 HIS A C 1
ATOM 1868 O O . HIS A 1 243 ? 34.300 17.995 -59.909 1.00 97.81 243 HIS A O 1
ATOM 1874 N N . LYS A 1 244 ? 34.399 15.973 -58.937 1.00 97.88 244 LYS A N 1
ATOM 1875 C CA . LYS A 1 244 ? 35.465 15.461 -59.816 1.00 97.88 244 LYS A CA 1
ATOM 1876 C C . LYS A 1 244 ? 35.026 15.408 -61.277 1.00 97.88 244 LYS A C 1
ATOM 1878 O O . LYS A 1 244 ? 35.780 15.836 -62.144 1.00 97.88 244 LYS A O 1
ATOM 1883 N N . THR A 1 245 ? 33.818 14.921 -61.551 1.00 97.94 245 THR A N 1
ATOM 1884 C CA . THR A 1 245 ? 33.261 14.904 -62.914 1.00 97.94 245 THR A CA 1
ATOM 1885 C C . THR A 1 245 ? 33.097 16.319 -63.463 1.00 97.94 245 THR A C 1
ATOM 1887 O O . THR A 1 245 ? 33.573 16.580 -64.561 1.00 97.94 245 THR A O 1
ATOM 1890 N N . SER A 1 246 ? 32.589 17.266 -62.668 1.00 97.31 246 SER A N 1
ATOM 1891 C CA . SER A 1 246 ? 32.508 18.684 -63.055 1.00 97.31 246 SER A CA 1
ATOM 1892 C C . SER A 1 246 ? 33.874 19.295 -63.399 1.00 97.31 246 SER A C 1
ATOM 1894 O O . SER A 1 246 ? 33.985 20.089 -64.335 1.00 97.31 246 SER A O 1
ATOM 1896 N N . LEU A 1 247 ? 34.932 18.951 -62.653 1.00 97.00 247 LEU A N 1
ATOM 1897 C CA . LEU A 1 247 ? 36.295 19.402 -62.958 1.00 97.00 247 LEU A CA 1
ATOM 1898 C C . LEU A 1 247 ? 36.805 18.804 -64.273 1.00 97.00 247 LEU A C 1
ATOM 1900 O O . LEU A 1 247 ? 37.311 19.549 -65.111 1.00 97.00 247 LEU A O 1
ATOM 1904 N N . PHE A 1 248 ? 36.629 17.496 -64.481 1.00 96.69 248 PHE A N 1
ATOM 1905 C CA . PHE A 1 248 ? 37.025 16.842 -65.730 1.00 96.69 248 PHE A CA 1
ATOM 1906 C C . PHE A 1 248 ? 36.241 17.365 -66.938 1.00 96.69 248 PHE A C 1
ATOM 1908 O O . PHE A 1 248 ? 36.817 17.543 -68.007 1.00 96.69 248 PHE A O 1
ATOM 1915 N N . GLU A 1 249 ? 34.952 17.669 -66.783 1.00 96.00 249 GLU A N 1
ATOM 1916 C CA . GLU A 1 249 ? 34.139 18.276 -67.840 1.00 96.00 249 GLU A CA 1
ATOM 1917 C C . GLU A 1 249 ? 34.635 19.674 -68.216 1.00 96.00 249 GLU A C 1
ATOM 1919 O O . GLU A 1 249 ? 34.738 19.989 -69.404 1.00 96.00 249 GLU A O 1
ATOM 1924 N N . ARG A 1 250 ? 34.990 20.500 -67.223 1.00 94.88 250 ARG A N 1
ATOM 1925 C CA . ARG A 1 250 ? 35.583 21.826 -67.457 1.00 94.88 250 ARG A CA 1
ATOM 1926 C C . ARG A 1 250 ? 36.934 21.721 -68.149 1.00 94.88 250 ARG A C 1
ATOM 1928 O O . ARG A 1 250 ? 37.138 22.386 -69.159 1.00 94.88 250 ARG A O 1
ATOM 1935 N N . GLU A 1 251 ? 37.820 20.856 -67.662 1.00 95.19 251 GLU A N 1
ATOM 1936 C CA . GLU A 1 251 ? 39.134 20.636 -68.269 1.00 95.19 251 GLU A CA 1
ATOM 1937 C C . GLU A 1 251 ? 39.004 20.132 -69.713 1.00 95.19 251 GLU A C 1
ATOM 1939 O O . GLU A 1 251 ? 39.669 20.634 -70.618 1.00 95.19 251 GLU A O 1
ATOM 1944 N N . HIS A 1 252 ? 38.099 19.186 -69.967 1.00 93.31 252 HIS A N 1
ATOM 1945 C CA . HIS A 1 252 ? 37.837 18.685 -71.313 1.00 93.31 252 HIS A CA 1
ATOM 1946 C C . HIS A 1 252 ? 37.265 19.780 -72.228 1.00 93.31 252 HIS A C 1
ATOM 1948 O O . HIS A 1 252 ? 37.652 19.873 -73.397 1.00 93.31 252 HIS A O 1
ATOM 1954 N N . ALA A 1 253 ? 36.357 20.620 -71.727 1.00 93.25 253 ALA A N 1
ATOM 1955 C CA . ALA A 1 253 ? 35.828 21.758 -72.475 1.00 93.25 253 ALA A CA 1
ATOM 1956 C C . ALA A 1 253 ? 36.921 22.795 -72.794 1.00 93.25 253 ALA A C 1
ATOM 1958 O O . ALA A 1 253 ? 36.949 23.340 -73.898 1.00 93.25 253 ALA A O 1
ATOM 1959 N N . GLU A 1 254 ? 37.850 23.038 -71.867 1.00 92.19 254 GLU A N 1
ATOM 1960 C CA . GLU A 1 254 ? 39.006 23.912 -72.078 1.00 92.19 254 GLU A CA 1
ATOM 1961 C C . GLU A 1 254 ? 39.991 23.334 -73.098 1.00 92.19 254 GLU A C 1
ATOM 1963 O O . GLU A 1 254 ? 40.400 24.052 -74.009 1.00 92.19 254 GLU A O 1
ATOM 1968 N N . ARG A 1 255 ? 40.315 22.037 -73.027 1.00 89.25 255 ARG A N 1
ATOM 1969 C CA . ARG A 1 255 ? 41.152 21.370 -74.041 1.00 89.25 255 ARG A CA 1
ATOM 1970 C C . ARG A 1 255 ? 40.532 21.444 -75.434 1.00 89.25 255 ARG A C 1
ATOM 1972 O O . ARG A 1 255 ? 41.232 21.792 -76.384 1.00 89.25 255 ARG A O 1
ATOM 1979 N N . ARG A 1 256 ? 39.213 21.228 -75.541 1.00 90.00 256 ARG A N 1
ATOM 1980 C CA . ARG A 1 256 ? 38.452 21.439 -76.785 1.00 90.00 256 ARG A CA 1
ATOM 1981 C C . ARG A 1 256 ? 38.526 22.890 -77.263 1.00 90.00 256 ARG A C 1
ATOM 1983 O O . ARG A 1 256 ? 38.727 23.134 -78.447 1.00 90.00 256 ARG A O 1
ATOM 1990 N N . ARG A 1 257 ? 38.412 23.871 -76.361 1.00 89.38 257 ARG A N 1
ATOM 1991 C CA . ARG A 1 257 ? 38.546 25.300 -76.702 1.00 89.38 257 ARG A CA 1
ATOM 1992 C C . ARG A 1 257 ? 39.949 25.654 -77.203 1.00 89.38 257 ARG A C 1
ATOM 1994 O O . ARG A 1 257 ? 40.082 26.529 -78.053 1.00 89.38 257 ARG A O 1
ATOM 2001 N N . LEU A 1 258 ? 40.977 24.998 -76.671 1.00 90.12 258 LEU A N 1
ATOM 2002 C CA . LEU A 1 258 ? 42.374 25.172 -77.069 1.00 90.12 258 LEU A CA 1
ATOM 2003 C C . LEU A 1 258 ? 42.754 24.364 -78.325 1.00 90.12 258 LEU A C 1
ATOM 2005 O O . LEU A 1 258 ? 43.867 24.527 -78.817 1.00 90.12 258 LEU A O 1
ATOM 2009 N N . GLY A 1 259 ? 41.852 23.529 -78.859 1.00 86.12 259 GLY A N 1
ATOM 2010 C CA . GLY A 1 259 ? 42.075 22.732 -80.072 1.00 86.12 259 GLY A CA 1
ATOM 2011 C C . GLY A 1 259 ? 43.106 21.610 -79.910 1.00 86.12 259 GLY A C 1
ATOM 2012 O O . GLY A 1 259 ? 43.750 21.232 -80.885 1.00 86.12 259 GLY A O 1
ATOM 2013 N N . LEU A 1 260 ? 43.309 21.125 -78.679 1.00 73.00 260 LEU A N 1
ATOM 2014 C CA . LEU A 1 260 ? 44.243 20.035 -78.354 1.00 73.00 260 LEU A CA 1
ATOM 2015 C C . LEU A 1 260 ? 43.624 18.632 -78.513 1.00 73.00 260 LEU A C 1
ATOM 2017 O O . LEU A 1 260 ? 44.331 17.638 -78.362 1.00 73.00 260 LEU A O 1
ATOM 2021 N N . GLU A 1 261 ? 42.334 18.571 -78.848 1.00 54.88 261 GLU A N 1
ATOM 2022 C CA . GLU A 1 261 ? 41.557 17.390 -79.246 1.00 54.88 261 GLU A CA 1
ATOM 2023 C C . GLU A 1 261 ? 40.634 17.750 -80.415 1.00 54.88 261 GLU A C 1
ATOM 2025 O O . GLU A 1 261 ? 40.091 18.884 -80.399 1.00 54.88 261 GLU A O 1
#

Secondary structure (DSSP, 8-state):
--------------------------------PPPPPPPPPPPPPPPPPP---HHHHHHHHHHHHHHHHH--S--TTS----TT--HHHHHHHHHHHHHHHHHT-HHHHHHHHTHHHHHHHHSHHHHHTTTT--SPP-GGGS-HHHHHHHHHHHHHHHHHHHHHHHHHHHHHHTT-SS-TTHHHHHTTHHHHHHHHHHHHHHHHHHHHHHHHHHHHHHHHHHHHHHHHHHHHHHHHHHHHHHHHHHHHHHHHHHHHHTT--

InterPro domains:
  IPR009991 Dynactin subunit 3 [PF07426] (56-235)
  IPR009991 Dynactin subunit 3 [PTHR28360] (55-246)

pLDDT: mean 76.14, std 20.38, range [32.38, 98.5]

Organism: Schizophyllum commune (strain H4-8 / FGSC 9210) (NCBI:txid578458)

Radius of gyration: 52.32 Å; chains: 1; bounding box: 111×65×156 Å

Foldseek 3Di:
DDDDDDDDDDDDDDDDDDDDDDDDDDDDDDDDDDDDDDDDDDDDDDDDDDDDDPVVVVVVVVVVVVCVVVNDPPDPPDDDPPPPQDPVNVVVVVVVVVVVVCVVDVVSVVCVVCVVVCVVVVPCVVVCCVVVPPPDPPPVPDDPVVVVVVCVVCVVVVVVVVVVVVVVVVCVVVVNPPVRCVVVCVVVVVVVVVVVVVVVVVVVVVVVVVVVVVVVVVVVVVVVVVVVVVVVVVVVVVVVVVVVVVVVVVVVVVCVVVVVD

Sequence (261 aa):
MASTFSAGLSSPASPPPPGHTPPPTSPLRATYQPQPQPPQPPPPEKAHAAVIDPVLSLELRLRWLEAILLGVKQNPRRNDLKHNETLVRAADDIQRRLNTIVEGNEGLKKFVQNYDQHAHLLTPAFALSGVLSDQPPAYESMSGAELEALLAEMEPDVRAADRDMREIEMLEGKGVTGAGKLADYEALKPRLQALLKAHEEDAARASSLERRVANLMERHATNVDALSELFVIWDDALSNAEHKTSLFEREHAERRRLGLE